Protein AF-A0A6L7WRS7-F1 (afdb_monomer)

Nearest PDB structures (foldseek):
  7ujj-assembly1_G  TM=8.509E-01  e=1.375E-06  synthetic construct
  7zyu-assembly1_B  TM=8.485E-01  e=1.375E-06  synthetic construct
  5y4f-assembly1_A  TM=8.386E-01  e=6.191E-06  Homo sapiens
  5fin-assembly1_A  TM=6.153E-01  e=2.918E-06  synthetic construct
  5ma9-assembly1_A  TM=5.814E-01  e=1.457E-06  synthetic construct

Sequence (182 aa):
MLIVAGADPRIPSADGTTPLMVAAGIAIFIPGEDGGSLPGQEDEVFEAVRMCVELGADVDATNFRGETALHGAAFRGVNRLVDYLVEQGAALDARTVEGWTPLAVANGLSYSDFFKAQAHTADRLRELMAARGLSTEGHVVDPLVCLDCYQTRPDQVRDARDRDRRTAAALAAAGGHGRKDP

Secondary structure (DSSP, 8-state):
-GGGGT--TTPPPTTS--HHHHHHTTT--STT--SS-STT-HHHHHHHHHHHHHTT--TT---TT---HHHHHHHHT-HHHHHHHHHTT--TT---TT---HHHHHH-EEETTEEE--HHHHHHHHHHHHTTT---SS----TT-BSGGG---HHHHHHHHHHHHHHHHHHHHHTTS-----

Structure (mmCIF, N/CA/C/O backbone):
data_AF-A0A6L7WRS7-F1
#
_entry.id   AF-A0A6L7WRS7-F1
#
loop_
_atom_site.group_PDB
_atom_site.id
_atom_site.type_symbol
_atom_site.label_atom_id
_atom_site.label_alt_id
_atom_site.label_comp_id
_atom_site.label_asym_id
_atom_site.label_entity_id
_atom_site.label_seq_id
_atom_site.pdbx_PDB_ins_code
_atom_site.Cartn_x
_atom_site.Cartn_y
_atom_site.Cartn_z
_atom_site.occupancy
_atom_site.B_iso_or_equiv
_atom_site.auth_seq_id
_atom_site.auth_comp_id
_atom_site.auth_asym_id
_atom_site.auth_atom_id
_atom_site.pdbx_PDB_model_num
ATOM 1 N N . MET A 1 1 ? -4.772 -0.972 -24.453 1.00 66.62 1 MET A N 1
ATOM 2 C CA . MET A 1 1 ? -4.744 -1.607 -23.117 1.00 66.62 1 MET A CA 1
ATOM 3 C C . MET A 1 1 ? -4.537 -3.102 -23.281 1.00 66.62 1 MET A C 1
ATOM 5 O O . MET A 1 1 ? -5.237 -3.689 -24.096 1.00 66.62 1 MET A O 1
ATOM 9 N N . LEU A 1 2 ? -3.595 -3.711 -22.550 1.00 77.44 2 LEU A N 1
ATOM 10 C CA . LEU A 1 2 ? -3.299 -5.155 -22.649 1.00 77.44 2 LEU A CA 1
ATOM 11 C C . LEU A 1 2 ? -4.488 -6.040 -22.241 1.00 77.44 2 LEU A C 1
ATOM 13 O O . LEU A 1 2 ? -4.634 -7.145 -22.750 1.00 77.44 2 LEU A O 1
ATOM 17 N N . ILE A 1 3 ? -5.387 -5.516 -21.408 1.00 78.00 3 ILE A N 1
ATOM 18 C CA . ILE A 1 3 ? -6.643 -6.177 -21.031 1.00 78.00 3 ILE A CA 1
ATOM 19 C C . ILE A 1 3 ? -7.513 -6.469 -22.269 1.00 78.00 3 ILE A C 1
ATOM 21 O O . ILE A 1 3 ? -8.086 -7.546 -22.381 1.00 78.00 3 ILE A O 1
ATOM 25 N N . VAL A 1 4 ? -7.537 -5.568 -23.262 1.00 84.25 4 VAL A N 1
ATOM 26 C CA . VAL A 1 4 ? -8.264 -5.782 -24.535 1.00 84.25 4 VAL A CA 1
ATOM 27 C C . VAL A 1 4 ? -7.622 -6.897 -25.369 1.00 84.25 4 VAL A C 1
ATOM 29 O O . VAL A 1 4 ? -8.299 -7.550 -26.156 1.00 84.25 4 VAL A O 1
ATOM 32 N N . ALA A 1 5 ? -6.326 -7.150 -25.172 1.00 86.31 5 ALA A N 1
ATOM 33 C CA . ALA A 1 5 ? -5.602 -8.258 -25.788 1.00 86.31 5 ALA A CA 1
ATOM 34 C C . ALA A 1 5 ? -5.699 -9.573 -24.981 1.00 86.31 5 ALA A C 1
ATOM 36 O O . ALA A 1 5 ? -5.046 -10.548 -25.343 1.00 86.31 5 ALA A O 1
ATOM 37 N N . GLY A 1 6 ? -6.503 -9.615 -23.909 1.00 85.31 6 GLY A N 1
ATOM 38 C CA . GLY A 1 6 ? -6.754 -10.820 -23.111 1.00 85.31 6 GLY A CA 1
ATOM 39 C C . GLY A 1 6 ? -5.807 -11.037 -21.928 1.00 85.31 6 GLY A C 1
ATOM 40 O O . GLY A 1 6 ? -5.785 -12.134 -21.375 1.00 85.31 6 GLY A O 1
ATOM 41 N N . ALA A 1 7 ? -5.022 -10.031 -21.527 1.00 83.75 7 ALA A N 1
ATOM 42 C CA . ALA A 1 7 ? -4.244 -10.119 -20.291 1.00 83.75 7 ALA A CA 1
ATOM 43 C C . ALA A 1 7 ? -5.178 -10.160 -19.066 1.00 83.75 7 ALA A C 1
ATOM 45 O O . ALA A 1 7 ? -6.049 -9.299 -18.936 1.00 83.75 7 ALA A O 1
ATOM 46 N N . ASP A 1 8 ? -4.980 -11.128 -18.164 1.00 84.56 8 ASP A N 1
ATOM 47 C CA . ASP A 1 8 ? -5.719 -11.213 -16.897 1.00 84.56 8 ASP A CA 1
ATOM 48 C C . ASP A 1 8 ? -4.991 -10.390 -15.813 1.00 84.56 8 ASP A C 1
ATOM 50 O O . ASP A 1 8 ? -3.896 -10.773 -15.389 1.00 84.56 8 ASP A O 1
ATOM 54 N N . PRO A 1 9 ? -5.570 -9.266 -15.350 1.00 84.75 9 PRO A N 1
ATOM 55 C CA . PRO A 1 9 ? -4.954 -8.369 -14.370 1.00 84.75 9 PRO A CA 1
ATOM 56 C C . PRO A 1 9 ? -4.961 -8.935 -12.941 1.00 84.75 9 PRO A C 1
ATOM 58 O O . PRO A 1 9 ? -4.531 -8.257 -12.011 1.00 84.75 9 PRO A O 1
ATOM 61 N N . ARG A 1 10 ? -5.466 -10.157 -12.741 1.00 85.75 10 ARG A N 1
ATOM 62 C CA . ARG A 1 10 ? -5.533 -10.814 -11.430 1.00 85.75 10 ARG A CA 1
ATOM 63 C C . ARG A 1 10 ? -4.422 -11.836 -11.229 1.00 85.75 10 ARG A C 1
ATOM 65 O O . ARG A 1 10 ? -4.276 -12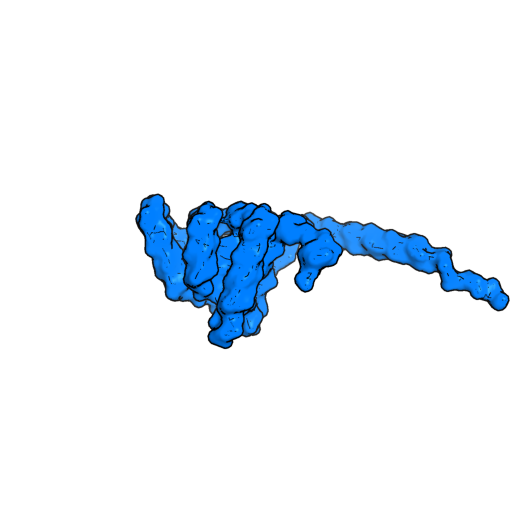.351 -10.126 1.00 85.75 10 ARG A O 1
ATOM 72 N N . ILE A 1 11 ? -3.660 -12.160 -12.274 1.00 86.56 11 ILE A N 1
ATOM 73 C CA . ILE A 1 11 ? -2.568 -13.131 -12.177 1.00 86.56 11 ILE A CA 1
ATOM 74 C C . ILE A 1 11 ? -1.372 -12.454 -11.489 1.00 86.56 11 ILE A C 1
ATOM 76 O O . ILE A 1 11 ? -0.825 -11.500 -12.049 1.00 86.56 11 ILE A O 1
ATOM 80 N N . PRO A 1 12 ? -0.947 -12.919 -10.299 1.00 88.62 12 PRO A N 1
ATOM 81 C CA . PRO A 1 12 ? 0.249 -12.399 -9.652 1.00 88.62 12 PRO A CA 1
ATOM 82 C C . PRO A 1 12 ? 1.524 -12.914 -10.331 1.00 88.62 12 PRO A C 1
ATOM 84 O O . PRO A 1 12 ? 1.527 -13.944 -11.013 1.00 88.62 12 PRO A O 1
ATOM 87 N N . SER A 1 13 ? 2.642 -12.230 -10.094 1.00 88.00 13 SER A N 1
ATOM 88 C CA . SER A 1 13 ? 3.969 -12.769 -10.385 1.00 88.00 13 SER A CA 1
ATOM 89 C C . SER A 1 13 ? 4.314 -13.953 -9.473 1.00 88.00 13 SER A C 1
ATOM 91 O O . SER A 1 13 ? 3.588 -14.310 -8.546 1.00 88.00 13 SER A O 1
ATOM 93 N N . ALA A 1 14 ? 5.451 -14.597 -9.747 1.00 85.62 14 ALA A N 1
ATOM 94 C CA . ALA A 1 14 ? 5.885 -15.802 -9.036 1.00 85.62 14 ALA A CA 1
ATOM 95 C C . ALA A 1 14 ? 6.100 -15.607 -7.522 1.00 85.62 14 ALA A C 1
ATOM 97 O O . ALA A 1 14 ? 6.115 -16.590 -6.791 1.00 85.62 14 ALA A O 1
ATOM 98 N N . ASP A 1 15 ? 6.293 -14.369 -7.068 1.00 83.00 15 ASP A N 1
ATOM 99 C CA . ASP A 1 15 ? 6.421 -13.973 -5.663 1.00 83.00 15 ASP A CA 1
ATOM 100 C C . ASP A 1 15 ? 5.082 -13.568 -5.015 1.00 83.00 15 ASP A C 1
ATOM 102 O O . ASP A 1 15 ? 5.063 -13.100 -3.880 1.00 83.00 15 ASP A O 1
ATOM 106 N N . GLY A 1 16 ? 3.965 -13.713 -5.734 1.00 88.25 16 GLY A N 1
ATOM 107 C CA . GLY A 1 16 ? 2.641 -13.291 -5.281 1.00 88.25 16 GLY A CA 1
ATOM 108 C C . GLY A 1 16 ? 2.338 -11.808 -5.510 1.00 88.25 16 GLY A C 1
ATOM 109 O O . GLY A 1 16 ? 1.241 -11.371 -5.173 1.00 88.25 16 GLY A O 1
ATOM 110 N N . THR A 1 17 ? 3.253 -11.029 -6.096 1.00 91.94 17 THR A N 1
ATOM 111 C CA . THR A 1 17 ? 3.005 -9.602 -6.339 1.00 91.94 17 THR A CA 1
ATOM 112 C C . THR A 1 17 ? 1.940 -9.417 -7.430 1.00 91.94 17 THR A C 1
ATOM 114 O O . THR A 1 17 ? 2.095 -9.865 -8.566 1.00 91.94 17 THR A O 1
ATOM 117 N N . THR A 1 18 ? 0.818 -8.780 -7.088 1.00 94.94 18 THR A N 1
ATOM 118 C CA . THR A 1 18 ? -0.301 -8.551 -8.018 1.00 94.94 18 THR A CA 1
ATOM 119 C C . THR A 1 18 ? -0.102 -7.271 -8.836 1.00 94.94 18 THR A C 1
ATOM 121 O O . THR A 1 18 ? 0.601 -6.356 -8.397 1.00 94.94 18 THR A O 1
ATOM 124 N N . PRO A 1 19 ? -0.770 -7.126 -9.996 1.00 94.50 19 PRO A N 1
ATOM 125 C CA . PRO A 1 19 ? -0.785 -5.857 -10.726 1.00 94.50 19 PRO A CA 1
ATOM 126 C C . PRO A 1 19 ? -1.274 -4.669 -9.881 1.00 94.50 19 PRO A C 1
ATOM 128 O O . PRO A 1 19 ? -0.722 -3.576 -9.996 1.00 94.50 19 PRO A O 1
ATOM 131 N N . LEU A 1 20 ? -2.237 -4.895 -8.975 1.00 95.94 20 LEU A N 1
ATOM 132 C CA . LEU A 1 20 ? -2.704 -3.889 -8.018 1.00 95.94 20 LEU A CA 1
ATOM 133 C C . LEU A 1 20 ? -1.580 -3.425 -7.075 1.00 95.94 20 LEU A C 1
ATOM 135 O O . LEU A 1 20 ? -1.421 -2.226 -6.863 1.00 95.94 20 LEU A O 1
ATOM 139 N N . MET A 1 21 ? -0.778 -4.350 -6.535 1.00 94.94 21 MET A N 1
ATOM 140 C CA . MET A 1 21 ? 0.360 -4.009 -5.670 1.00 94.94 21 MET A CA 1
ATOM 141 C C . MET A 1 21 ? 1.394 -3.153 -6.400 1.00 94.94 21 MET A C 1
ATOM 143 O O . MET A 1 21 ? 1.847 -2.145 -5.856 1.00 94.94 21 MET A O 1
ATOM 147 N N . VAL A 1 22 ? 1.745 -3.526 -7.635 1.00 91.50 22 VAL A N 1
ATOM 148 C CA . VAL A 1 22 ? 2.702 -2.765 -8.455 1.00 91.50 22 VAL A CA 1
ATOM 149 C C . VAL A 1 22 ? 2.167 -1.360 -8.731 1.00 91.50 22 VAL A C 1
ATOM 151 O O . VAL A 1 22 ? 2.867 -0.376 -8.497 1.00 91.50 22 VAL A O 1
ATOM 154 N N . ALA A 1 23 ? 0.903 -1.251 -9.156 1.00 91.69 23 ALA A N 1
ATOM 155 C CA . ALA A 1 23 ? 0.253 0.038 -9.386 1.00 91.69 23 ALA A CA 1
ATOM 156 C C . ALA A 1 23 ? 0.239 0.905 -8.113 1.00 91.69 23 ALA A C 1
ATOM 158 O O . ALA A 1 23 ? 0.495 2.109 -8.170 1.00 91.69 23 ALA A O 1
ATOM 159 N N . ALA A 1 24 ? 0.022 0.291 -6.948 1.00 92.44 24 ALA A N 1
ATOM 160 C CA . ALA A 1 24 ? 0.002 0.994 -5.673 1.00 92.44 24 ALA A CA 1
ATOM 161 C C . ALA A 1 24 ? 1.391 1.430 -5.175 1.00 92.44 24 ALA A C 1
ATOM 163 O O . ALA A 1 24 ? 1.471 2.386 -4.410 1.00 92.44 24 ALA A O 1
ATOM 164 N N . GLY A 1 25 ? 2.476 0.802 -5.640 1.00 88.75 25 GLY A N 1
ATOM 165 C CA . GLY A 1 25 ? 3.851 1.230 -5.352 1.00 88.75 25 GLY A CA 1
ATOM 166 C C . GLY A 1 25 ? 4.769 0.167 -4.766 1.00 88.75 25 GLY A C 1
ATOM 167 O O . GLY A 1 25 ? 5.868 0.495 -4.327 1.00 88.75 25 GLY A O 1
ATOM 168 N N . ILE A 1 26 ? 4.349 -1.098 -4.758 1.00 88.25 26 ILE A N 1
ATOM 169 C CA . ILE A 1 26 ? 5.233 -2.218 -4.427 1.00 88.25 26 ILE A CA 1
ATOM 170 C C . ILE A 1 26 ? 6.247 -2.423 -5.556 1.00 88.25 26 ILE A C 1
ATOM 172 O O . ILE A 1 26 ? 5.922 -2.271 -6.731 1.00 88.25 26 ILE A O 1
ATOM 176 N N . ALA A 1 27 ? 7.467 -2.807 -5.181 1.00 76.62 27 ALA A N 1
ATOM 177 C CA . ALA A 1 27 ? 8.608 -3.009 -6.075 1.00 76.62 27 ALA A CA 1
ATOM 178 C C . ALA A 1 27 ? 9.228 -1.730 -6.678 1.00 76.62 27 ALA A C 1
ATOM 180 O O . ALA A 1 27 ? 10.055 -1.818 -7.583 1.00 76.62 27 ALA A O 1
ATOM 181 N N . ILE A 1 28 ? 8.859 -0.555 -6.163 1.00 74.31 28 ILE A N 1
ATOM 182 C CA . ILE A 1 28 ? 9.381 0.743 -6.594 1.00 74.31 28 ILE A CA 1
ATOM 183 C C . ILE A 1 28 ? 10.362 1.252 -5.537 1.00 74.31 28 ILE A C 1
ATOM 185 O O . ILE A 1 28 ? 9.948 1.614 -4.438 1.00 74.31 28 ILE A O 1
ATOM 189 N N . PHE A 1 29 ? 11.660 1.263 -5.847 1.00 66.69 29 PHE A N 1
ATOM 190 C CA . PHE A 1 29 ? 12.689 1.455 -4.817 1.00 66.69 29 PHE A CA 1
ATOM 191 C C . PHE A 1 29 ? 13.818 2.423 -5.177 1.00 66.69 29 PHE A C 1
ATOM 193 O O . PHE A 1 29 ? 14.661 2.730 -4.331 1.00 66.69 29 PHE A O 1
ATOM 200 N N . ILE A 1 30 ? 13.858 2.919 -6.413 1.00 63.22 30 ILE A N 1
ATOM 201 C CA . ILE A 1 30 ? 14.915 3.828 -6.851 1.00 63.22 30 ILE A CA 1
ATOM 202 C C . ILE A 1 30 ? 14.543 5.261 -6.437 1.00 63.22 30 ILE A C 1
ATOM 204 O O . ILE A 1 30 ? 13.423 5.703 -6.695 1.00 63.22 30 ILE A O 1
ATOM 208 N N . PRO A 1 31 ? 15.455 6.035 -5.819 1.00 57.91 31 PRO A N 1
ATOM 209 C CA . PRO A 1 31 ? 15.226 7.457 -5.583 1.00 57.91 31 PRO A CA 1
ATOM 210 C C . PRO A 1 31 ? 14.839 8.183 -6.882 1.00 57.91 31 PRO A C 1
ATOM 212 O O . PRO A 1 31 ? 15.553 8.106 -7.879 1.00 57.91 31 PRO A O 1
ATOM 215 N N . GLY A 1 32 ? 13.704 8.885 -6.874 1.00 60.31 32 GLY A N 1
ATOM 216 C CA . GLY A 1 32 ? 13.152 9.562 -8.058 1.00 60.31 32 GLY A CA 1
ATOM 217 C C . GLY A 1 32 ? 12.226 8.695 -8.920 1.00 60.31 32 GLY A C 1
ATOM 218 O O . GLY A 1 32 ? 11.441 9.234 -9.693 1.00 60.31 32 GLY A O 1
ATOM 219 N N . GLU A 1 33 ? 12.236 7.378 -8.731 1.00 61.34 33 GLU A N 1
ATOM 220 C CA . GLU A 1 33 ? 11.152 6.486 -9.128 1.00 61.34 33 GLU A CA 1
ATOM 221 C C . GLU A 1 33 ? 10.193 6.442 -7.934 1.00 61.34 33 GLU A C 1
ATOM 223 O O . GLU A 1 33 ? 10.157 5.497 -7.167 1.00 61.34 33 GLU A O 1
ATOM 228 N N . ASP A 1 34 ? 9.478 7.531 -7.654 1.00 59.59 34 ASP A N 1
ATOM 229 C CA . ASP A 1 34 ? 8.476 7.533 -6.578 1.00 59.59 34 ASP A CA 1
ATOM 230 C C . ASP A 1 34 ? 7.147 6.913 -7.035 1.00 59.59 34 ASP A C 1
ATOM 232 O O . ASP A 1 34 ? 6.217 6.784 -6.242 1.00 59.59 34 ASP A O 1
ATOM 236 N N . GLY A 1 35 ? 7.089 6.497 -8.308 1.00 53.91 35 GLY A N 1
ATOM 237 C CA . GLY A 1 35 ? 5.925 6.001 -9.025 1.00 53.91 35 GLY A CA 1
ATOM 238 C C . GLY A 1 35 ? 4.713 6.922 -8.910 1.00 53.91 35 GLY A C 1
ATOM 239 O O . GLY A 1 35 ? 3.599 6.437 -8.760 1.00 53.91 35 GLY A O 1
ATOM 240 N N . GLY A 1 36 ? 4.939 8.234 -8.967 1.00 54.22 36 GLY A N 1
ATOM 241 C CA . GLY A 1 36 ? 3.893 9.227 -9.187 1.00 54.22 36 GLY A CA 1
ATOM 242 C C . GLY A 1 36 ? 3.561 10.111 -7.989 1.00 54.22 36 GLY A C 1
ATOM 243 O O . GLY A 1 36 ? 2.422 10.546 -7.864 1.00 54.22 36 GLY A O 1
ATOM 244 N N . SER A 1 37 ? 4.542 10.403 -7.130 1.00 58.41 37 SER A N 1
ATOM 245 C CA . SER A 1 37 ? 4.421 11.449 -6.095 1.00 58.41 37 SER A CA 1
ATOM 246 C C . SER A 1 37 ? 4.929 12.814 -6.580 1.00 58.41 37 SER A C 1
ATOM 248 O O . SER A 1 37 ? 4.900 13.798 -5.838 1.00 58.41 37 SER A O 1
ATOM 250 N N . LEU A 1 38 ? 5.383 12.891 -7.836 1.00 63.59 38 LEU A N 1
ATOM 251 C CA . LEU A 1 38 ? 5.637 14.148 -8.526 1.00 63.59 38 LEU A CA 1
ATOM 252 C C . LEU A 1 38 ? 4.312 14.785 -8.984 1.00 63.59 38 LEU A C 1
ATOM 254 O O . LEU A 1 38 ? 3.419 14.074 -9.458 1.00 63.59 38 LEU A O 1
ATOM 258 N N . PRO A 1 39 ? 4.195 16.126 -8.930 1.00 64.88 39 PRO A N 1
ATOM 259 C CA . PRO A 1 39 ? 3.033 16.829 -9.458 1.00 64.88 39 PRO A CA 1
ATOM 260 C C . PRO A 1 39 ? 2.716 16.401 -10.897 1.00 64.88 39 PRO A C 1
ATOM 262 O O . PRO A 1 39 ? 3.577 16.476 -11.775 1.00 64.88 39 PRO A O 1
ATOM 265 N N . GLY A 1 40 ? 1.473 15.977 -11.133 1.00 70.50 40 GLY A N 1
ATOM 266 C CA . GLY A 1 40 ? 0.978 15.596 -12.460 1.00 70.50 40 GLY A CA 1
ATOM 267 C C . GLY A 1 40 ? 1.109 14.117 -12.836 1.00 70.50 40 GLY A C 1
ATOM 268 O O . GLY A 1 40 ? 0.918 13.815 -14.004 1.00 70.50 40 GLY A O 1
ATOM 269 N N . GLN A 1 41 ? 1.438 13.224 -11.892 1.00 72.38 41 GLN A N 1
ATOM 270 C CA . GLN A 1 41 ? 1.394 11.760 -12.096 1.00 72.38 41 GLN A CA 1
ATOM 271 C C . GLN A 1 41 ? 0.364 11.039 -11.204 1.00 72.38 41 GLN A C 1
ATOM 273 O O . GLN A 1 41 ? 0.112 9.844 -11.362 1.00 72.38 41 GLN A O 1
ATOM 278 N N . GLU A 1 42 ? -0.218 11.749 -10.232 1.00 76.31 42 GLU A N 1
ATOM 279 C CA . GLU A 1 42 ? -1.141 11.176 -9.244 1.00 76.31 42 GLU A CA 1
ATOM 280 C C . GLU A 1 42 ? -2.412 10.613 -9.890 1.00 76.31 42 GLU A C 1
ATOM 282 O O . GLU A 1 42 ? -2.952 9.608 -9.422 1.00 76.31 42 GLU A O 1
ATOM 287 N N . ASP A 1 43 ? -2.878 11.241 -10.972 1.00 85.19 43 ASP A N 1
ATOM 288 C CA . ASP A 1 43 ? -4.084 10.822 -11.678 1.00 85.19 43 ASP A CA 1
ATOM 289 C C . ASP A 1 43 ? -3.859 9.495 -12.409 1.00 85.19 43 ASP A C 1
ATOM 291 O O . ASP A 1 43 ? -4.666 8.581 -12.264 1.00 85.19 43 ASP A O 1
ATOM 295 N N . GLU A 1 44 ? -2.743 9.324 -13.120 1.00 85.25 44 GLU A N 1
ATOM 296 C CA . GLU A 1 44 ? -2.428 8.070 -13.810 1.00 85.25 44 GLU A CA 1
ATOM 297 C C . GLU A 1 44 ? -2.284 6.895 -12.833 1.00 85.25 44 GLU A C 1
ATOM 299 O O . GLU A 1 44 ? -2.786 5.799 -13.097 1.00 85.25 44 GLU A O 1
ATOM 304 N N . VAL A 1 45 ? -1.634 7.121 -11.688 1.00 87.44 45 VAL A N 1
ATOM 305 C CA . VAL A 1 45 ? -1.475 6.111 -10.628 1.00 87.44 45 VAL A CA 1
ATOM 306 C C . VAL A 1 45 ? -2.822 5.740 -10.023 1.00 87.44 45 VAL A C 1
ATOM 308 O O . VAL A 1 45 ? -3.125 4.555 -9.855 1.00 87.44 45 VAL A O 1
ATOM 311 N N . PHE A 1 46 ? -3.639 6.745 -9.701 1.00 91.12 46 PHE A N 1
ATOM 312 C CA . PHE A 1 46 ? -4.968 6.525 -9.151 1.00 91.12 46 PHE A CA 1
ATOM 313 C C . PHE A 1 46 ? -5.839 5.726 -10.121 1.00 91.12 46 PHE A C 1
ATOM 315 O O . PHE A 1 46 ? -6.461 4.743 -9.722 1.00 91.12 46 PHE A O 1
ATOM 322 N N . GLU A 1 47 ? -5.836 6.094 -11.402 1.00 91.62 47 GLU A N 1
ATOM 323 C CA . GLU A 1 47 ? -6.602 5.402 -12.436 1.00 91.62 47 GLU A CA 1
ATOM 324 C C . GLU A 1 47 ? -6.132 3.958 -12.644 1.00 91.62 47 GLU A C 1
ATOM 326 O O . GLU A 1 47 ? -6.964 3.062 -12.803 1.00 91.62 47 GLU A O 1
ATOM 331 N N . ALA A 1 48 ? -4.823 3.693 -12.578 1.00 91.25 48 ALA A N 1
ATOM 332 C CA . ALA A 1 48 ? -4.291 2.334 -12.657 1.00 91.25 48 ALA A CA 1
ATOM 333 C C . ALA A 1 48 ? -4.771 1.456 -11.490 1.00 91.25 48 ALA A C 1
ATOM 335 O O . ALA A 1 48 ? -5.193 0.316 -11.702 1.00 91.25 48 ALA A O 1
ATOM 336 N N . VAL A 1 49 ? -4.750 1.987 -10.264 1.00 94.50 49 VAL A N 1
ATOM 337 C CA . VAL A 1 49 ? -5.228 1.259 -9.081 1.00 94.50 49 VAL A CA 1
ATOM 338 C C . VAL A 1 49 ? -6.740 1.063 -9.124 1.00 94.50 49 VAL A C 1
ATOM 340 O O . VAL A 1 49 ? -7.201 -0.067 -8.953 1.00 94.50 49 VAL A O 1
ATOM 343 N N . ARG A 1 50 ? -7.504 2.117 -9.427 1.00 95.38 50 ARG A N 1
ATOM 344 C CA . ARG A 1 50 ? -8.963 2.054 -9.586 1.00 95.38 50 ARG A CA 1
ATOM 345 C C . ARG A 1 50 ? -9.358 0.974 -10.590 1.00 95.38 50 ARG A C 1
ATOM 347 O O . ARG A 1 50 ? -10.187 0.121 -10.288 1.00 95.38 50 ARG A O 1
ATOM 354 N N . MET A 1 51 ? -8.708 0.957 -11.752 1.00 94.62 51 MET A N 1
ATOM 355 C CA . MET A 1 51 ? -8.950 -0.047 -12.785 1.00 94.62 51 MET A CA 1
ATOM 356 C C . MET A 1 51 ? -8.656 -1.470 -12.293 1.00 94.62 51 MET A C 1
ATOM 358 O O . MET A 1 51 ? -9.432 -2.378 -12.576 1.00 94.62 51 MET A O 1
ATOM 362 N N . CYS A 1 52 ? -7.566 -1.689 -11.551 1.00 95.00 52 CYS A N 1
AT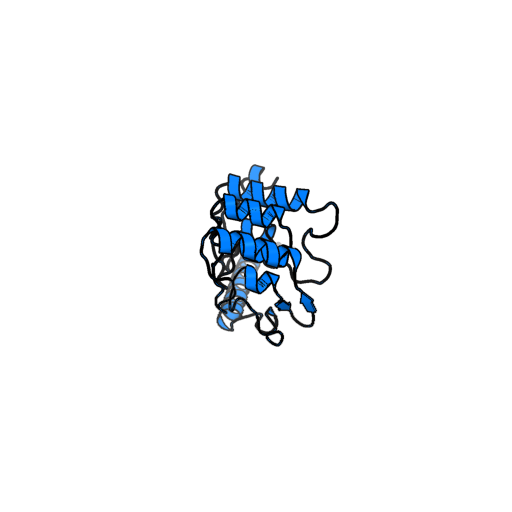OM 363 C CA . CYS A 1 52 ? -7.257 -3.016 -11.010 1.00 95.00 52 CYS A CA 1
ATOM 364 C C . CYS A 1 52 ? -8.349 -3.508 -10.049 1.00 95.00 52 CYS A C 1
ATOM 366 O O . CYS A 1 52 ? -8.780 -4.656 -10.160 1.00 95.00 52 CYS A O 1
ATOM 368 N N . VAL A 1 53 ? -8.825 -2.644 -9.147 1.00 96.12 53 VAL A N 1
ATOM 369 C CA . VAL A 1 53 ? -9.907 -2.986 -8.210 1.00 96.12 53 VAL A CA 1
ATOM 370 C C . VAL A 1 53 ? -11.214 -3.270 -8.956 1.00 96.12 53 VAL A C 1
ATOM 372 O O . VAL A 1 53 ? -11.856 -4.287 -8.704 1.00 96.12 53 VAL A O 1
ATOM 375 N N . GLU A 1 54 ? -11.580 -2.443 -9.939 1.00 94.50 54 GLU A N 1
ATOM 376 C CA . GLU A 1 54 ? -12.785 -2.645 -10.762 1.00 94.50 54 GLU A CA 1
ATOM 377 C C . GLU A 1 54 ? -12.752 -3.942 -11.581 1.00 94.50 54 GLU A C 1
ATOM 379 O O . GLU A 1 54 ? -13.795 -4.534 -11.860 1.00 94.50 54 GLU A O 1
ATOM 384 N N . LEU A 1 55 ? -11.557 -4.419 -11.933 1.00 93.56 55 LEU A N 1
ATOM 385 C CA . LEU A 1 55 ? -11.347 -5.703 -12.606 1.00 93.56 55 LEU A CA 1
ATOM 386 C C . LEU A 1 55 ? -11.317 -6.897 -11.635 1.00 93.56 55 LEU A C 1
ATOM 388 O O . LEU A 1 55 ? -11.042 -8.025 -12.050 1.00 93.56 55 LEU A O 1
ATOM 392 N N . GLY A 1 56 ? -11.636 -6.671 -10.359 1.00 93.50 56 GLY A N 1
ATOM 393 C CA . GLY A 1 56 ? -11.768 -7.709 -9.343 1.00 93.50 56 GLY A CA 1
ATOM 394 C C . GLY A 1 56 ? -10.441 -8.149 -8.734 1.00 93.50 56 GLY A C 1
ATOM 395 O O . GLY A 1 56 ? -10.324 -9.306 -8.326 1.00 93.50 56 GLY A O 1
ATOM 396 N N . ALA A 1 57 ? -9.431 -7.274 -8.704 1.00 95.25 57 ALA A N 1
ATOM 397 C CA . ALA A 1 57 ? -8.247 -7.517 -7.890 1.00 95.25 57 ALA A CA 1
ATOM 398 C C . ALA A 1 57 ? -8.628 -7.553 -6.403 1.00 95.25 57 ALA A C 1
ATOM 400 O O . ALA A 1 57 ? -9.365 -6.695 -5.919 1.00 95.25 57 ALA A O 1
ATOM 401 N N . ASP A 1 58 ? -8.100 -8.540 -5.685 1.00 96.50 58 ASP A N 1
ATOM 402 C CA . ASP A 1 58 ? -8.221 -8.606 -4.233 1.00 96.50 58 ASP A CA 1
ATOM 403 C C . ASP A 1 58 ? -7.345 -7.516 -3.595 1.00 96.50 58 ASP A C 1
ATOM 405 O O . ASP A 1 58 ? -6.126 -7.483 -3.790 1.00 96.50 58 ASP A O 1
ATOM 409 N N . VAL A 1 59 ? -7.993 -6.603 -2.870 1.00 97.38 59 VAL A N 1
ATOM 410 C CA . VAL A 1 59 ? -7.378 -5.419 -2.253 1.00 97.38 59 VAL A CA 1
ATOM 411 C C . VAL A 1 59 ? -6.416 -5.803 -1.126 1.00 97.38 59 VAL A C 1
ATOM 413 O O . VAL A 1 59 ? -5.393 -5.135 -0.946 1.00 97.38 59 VAL A O 1
ATOM 416 N N . ASP A 1 60 ? -6.706 -6.902 -0.426 1.00 97.69 60 ASP A N 1
ATOM 417 C CA . ASP A 1 60 ? -5.915 -7.417 0.695 1.00 97.69 60 ASP A CA 1
ATOM 418 C C . ASP A 1 60 ? -5.029 -8.607 0.304 1.00 97.69 60 ASP A C 1
ATOM 420 O O . ASP A 1 60 ? -4.414 -9.237 1.170 1.00 97.69 60 ASP A O 1
ATOM 424 N N . ALA A 1 61 ? -4.902 -8.899 -0.997 1.00 96.69 61 ALA A N 1
ATOM 425 C CA . ALA A 1 61 ? -3.913 -9.856 -1.474 1.00 96.69 61 ALA A CA 1
ATOM 426 C C . ALA A 1 61 ? -2.525 -9.504 -0.921 1.00 96.69 61 ALA A C 1
ATOM 428 O O . ALA A 1 61 ? -2.176 -8.327 -0.777 1.00 96.69 61 ALA A O 1
ATOM 429 N N . THR A 1 62 ? -1.717 -10.533 -0.656 1.00 96.06 62 THR A N 1
ATOM 430 C CA . THR A 1 62 ? -0.352 -10.386 -0.145 1.00 96.06 62 THR A CA 1
ATOM 431 C C . THR A 1 62 ? 0.660 -11.109 -1.025 1.00 96.06 62 THR A C 1
ATOM 433 O O . THR A 1 62 ? 0.387 -12.181 -1.569 1.00 96.06 62 THR A O 1
ATOM 436 N N . ASN A 1 63 ? 1.845 -10.517 -1.177 1.00 92.31 63 ASN A N 1
ATOM 437 C CA . ASN A 1 63 ? 2.991 -11.208 -1.770 1.00 92.31 63 ASN A CA 1
ATOM 438 C C . ASN A 1 63 ? 3.747 -12.030 -0.704 1.00 92.31 63 ASN A C 1
ATOM 440 O O . ASN A 1 63 ? 3.369 -12.067 0.467 1.00 92.31 63 ASN A O 1
ATOM 444 N N . PHE A 1 64 ? 4.852 -12.680 -1.072 1.00 89.69 64 PHE A N 1
ATOM 445 C CA . PHE A 1 64 ? 5.640 -13.504 -0.141 1.00 89.69 64 PHE A CA 1
ATOM 446 C C . PHE A 1 64 ? 6.293 -12.730 1.014 1.00 89.69 64 PHE A C 1
ATOM 448 O O . PHE A 1 64 ? 6.726 -13.358 1.981 1.00 89.69 64 PHE A O 1
ATOM 455 N N . ARG A 1 65 ? 6.360 -11.395 0.938 1.00 86.06 65 ARG A N 1
ATOM 456 C CA . ARG A 1 65 ? 6.769 -10.528 2.054 1.00 86.06 65 ARG A CA 1
ATOM 457 C C . ARG A 1 65 ? 5.591 -10.096 2.929 1.00 86.06 65 ARG A C 1
ATOM 459 O O . ARG A 1 65 ? 5.801 -9.404 3.915 1.00 86.06 65 ARG A O 1
ATOM 466 N N . GLY A 1 66 ? 4.362 -10.503 2.619 1.00 92.81 66 GLY A N 1
ATOM 467 C CA . GLY A 1 66 ? 3.166 -10.043 3.325 1.00 92.81 66 GLY A CA 1
ATOM 468 C C . GLY A 1 66 ? 2.780 -8.600 2.981 1.00 92.81 66 GLY A C 1
ATOM 469 O O . GLY A 1 66 ? 2.010 -7.985 3.711 1.00 92.81 66 GLY A O 1
ATOM 470 N N . GLU A 1 67 ? 3.322 -8.033 1.902 1.00 93.94 67 GLU A N 1
ATOM 471 C CA . GLU A 1 67 ? 2.985 -6.675 1.477 1.00 93.94 67 GLU A CA 1
ATOM 472 C C . GLU A 1 67 ? 1.644 -6.668 0.741 1.00 93.94 67 GLU A C 1
ATOM 474 O O . GLU A 1 67 ? 1.387 -7.525 -0.104 1.00 93.94 67 GLU A O 1
ATOM 479 N N . THR A 1 68 ? 0.825 -5.662 1.038 1.00 97.62 68 THR A N 1
ATOM 480 C CA . THR A 1 68 ? -0.454 -5.377 0.367 1.00 97.62 68 THR A CA 1
ATOM 481 C C . THR A 1 68 ? -0.329 -4.133 -0.511 1.00 97.62 68 THR A C 1
ATOM 483 O O . THR A 1 68 ? 0.637 -3.370 -0.409 1.00 97.62 68 THR A O 1
ATOM 486 N N . ALA A 1 69 ? -1.352 -3.854 -1.321 1.00 97.12 69 ALA A N 1
ATOM 487 C CA . ALA A 1 69 ? -1.442 -2.600 -2.068 1.00 97.12 69 ALA A CA 1
ATOM 488 C C . ALA A 1 69 ? -1.338 -1.360 -1.156 1.00 97.12 69 ALA A C 1
ATOM 490 O O . ALA A 1 69 ? -0.688 -0.375 -1.508 1.00 97.12 69 ALA A O 1
ATOM 491 N N . LEU A 1 70 ? -1.902 -1.424 0.055 1.00 97.88 70 LEU A N 1
ATOM 492 C CA . LEU A 1 70 ? -1.866 -0.314 1.007 1.00 97.88 70 LEU A CA 1
ATOM 493 C C . LEU A 1 70 ? -0.447 -0.016 1.532 1.00 97.88 70 LEU A C 1
ATOM 495 O O . LEU A 1 70 ? -0.129 1.147 1.777 1.00 97.88 70 LEU A O 1
ATOM 499 N N . HIS A 1 71 ? 0.435 -1.019 1.632 1.00 94.88 71 HIS A N 1
ATOM 500 C CA . HIS A 1 71 ? 1.856 -0.793 1.936 1.00 94.88 71 HIS A CA 1
ATOM 501 C C . HIS A 1 71 ? 2.546 0.017 0.829 1.00 94.88 71 HIS A C 1
ATOM 503 O O . HIS A 1 71 ? 3.288 0.956 1.122 1.00 94.88 71 HIS A O 1
ATOM 509 N N . GLY A 1 72 ? 2.256 -0.298 -0.438 1.00 92.50 72 GLY A N 1
ATOM 510 C CA . GLY A 1 72 ? 2.754 0.459 -1.588 1.00 92.50 72 GLY A CA 1
ATOM 511 C C . GLY A 1 72 ? 2.262 1.906 -1.578 1.00 92.50 72 GLY A C 1
ATOM 512 O O . GLY A 1 72 ? 3.064 2.833 -1.683 1.00 92.50 72 GLY A O 1
ATOM 513 N N . ALA A 1 73 ? 0.960 2.112 -1.353 1.00 93.88 73 ALA A N 1
ATOM 514 C CA . ALA A 1 73 ? 0.370 3.450 -1.286 1.00 93.88 73 ALA A CA 1
ATOM 515 C C . ALA A 1 73 ? 0.971 4.292 -0.144 1.00 93.88 73 ALA A C 1
ATOM 517 O O . ALA A 1 73 ? 1.245 5.482 -0.325 1.00 93.88 73 ALA A O 1
ATOM 518 N N . ALA A 1 74 ? 1.239 3.663 1.005 1.00 93.00 74 ALA A N 1
ATOM 519 C CA . ALA A 1 74 ? 1.910 4.287 2.139 1.00 93.00 74 ALA A CA 1
ATOM 520 C C . ALA A 1 74 ? 3.357 4.695 1.820 1.00 93.00 74 ALA A C 1
ATOM 522 O O . ALA A 1 74 ? 3.767 5.796 2.176 1.00 93.00 74 ALA A O 1
ATOM 523 N N . PHE A 1 75 ? 4.116 3.857 1.107 1.00 88.75 75 PHE A N 1
ATOM 524 C CA . PHE A 1 75 ? 5.464 4.197 0.635 1.00 88.75 75 PHE A CA 1
ATOM 525 C C . PHE A 1 75 ? 5.451 5.325 -0.410 1.00 88.75 75 PHE A C 1
ATOM 527 O O . PHE A 1 75 ? 6.340 6.191 -0.439 1.00 88.75 75 PHE A O 1
ATOM 534 N N . ARG A 1 76 ? 4.434 5.336 -1.279 1.00 87.94 76 ARG A N 1
ATOM 535 C CA . ARG A 1 76 ? 4.235 6.365 -2.303 1.00 87.94 76 ARG A CA 1
ATOM 536 C C . ARG A 1 76 ? 3.893 7.721 -1.684 1.00 87.94 76 ARG A C 1
ATOM 538 O O . ARG A 1 76 ? 4.428 8.735 -2.117 1.00 87.94 76 ARG A O 1
ATOM 545 N N . GLY A 1 77 ? 3.081 7.735 -0.632 1.00 88.44 77 GLY A N 1
ATOM 546 C CA . GLY A 1 77 ? 2.678 8.962 0.057 1.00 88.44 77 GLY A CA 1
ATOM 547 C C . GLY A 1 77 ? 1.480 9.675 -0.582 1.00 88.44 77 GLY A C 1
ATOM 548 O O . GLY A 1 77 ? 1.345 10.889 -0.461 1.00 88.44 77 GLY A O 1
ATOM 549 N N . VAL A 1 78 ? 0.623 8.943 -1.303 1.00 88.19 78 VAL A N 1
ATOM 550 C CA . VAL A 1 78 ? -0.543 9.511 -2.004 1.00 88.19 78 VAL A CA 1
ATOM 551 C C . VAL A 1 78 ? -1.802 9.258 -1.176 1.00 88.19 78 VAL A C 1
ATOM 553 O O . VAL A 1 78 ? -2.387 8.176 -1.223 1.00 88.19 78 VAL A O 1
ATOM 556 N N . ASN A 1 79 ? -2.246 10.266 -0.420 1.00 92.69 79 ASN A N 1
ATOM 557 C CA . ASN A 1 79 ? -3.390 10.131 0.495 1.00 92.69 79 ASN A CA 1
ATOM 558 C C . ASN A 1 79 ? -4.692 9.758 -0.222 1.00 92.69 79 ASN A C 1
ATOM 560 O O . ASN A 1 79 ? -5.421 8.904 0.266 1.00 92.69 79 ASN A O 1
ATOM 564 N N . ARG A 1 80 ? -4.940 10.310 -1.418 1.00 92.81 80 ARG A N 1
ATOM 565 C CA . ARG A 1 80 ? -6.112 9.957 -2.240 1.00 92.81 80 ARG A CA 1
ATOM 566 C C . ARG A 1 80 ? -6.163 8.459 -2.560 1.00 92.81 80 ARG A C 1
ATOM 568 O O . ARG A 1 80 ? -7.239 7.874 -2.620 1.00 92.81 80 ARG A O 1
ATOM 575 N N . LEU A 1 81 ? -5.000 7.838 -2.753 1.00 93.25 81 LEU A N 1
ATOM 576 C CA . LEU A 1 81 ? -4.892 6.410 -3.019 1.00 93.25 81 LEU A CA 1
ATOM 577 C C . LEU A 1 81 ? -5.110 5.576 -1.752 1.00 93.25 81 LEU A C 1
ATOM 579 O O . LEU A 1 81 ? -5.793 4.557 -1.801 1.00 93.25 81 LEU A O 1
ATOM 583 N N . VAL A 1 82 ? -4.555 6.028 -0.622 1.00 96.56 82 VAL A N 1
ATOM 584 C CA . VAL A 1 82 ? -4.786 5.428 0.701 1.00 96.56 82 VAL A CA 1
ATOM 585 C C . VAL A 1 82 ? -6.273 5.435 1.046 1.00 96.56 82 VAL A C 1
ATOM 587 O O . VAL A 1 82 ? -6.815 4.391 1.397 1.00 96.56 82 VAL A O 1
ATOM 590 N N . ASP A 1 83 ? -6.931 6.585 0.899 1.00 97.56 83 ASP A N 1
ATOM 591 C CA . ASP A 1 83 ? -8.360 6.738 1.167 1.00 97.56 83 ASP A CA 1
ATOM 592 C C . ASP A 1 83 ? -9.180 5.780 0.300 1.00 97.56 83 ASP A C 1
ATOM 594 O O . ASP A 1 83 ? -9.976 5.007 0.830 1.00 97.56 83 ASP A O 1
ATOM 598 N N . TYR A 1 84 ? -8.911 5.747 -1.009 1.00 97.81 84 TYR A N 1
ATOM 599 C CA . TYR A 1 84 ? -9.604 4.848 -1.927 1.00 97.81 84 TYR A CA 1
ATOM 600 C C . TYR A 1 84 ? -9.427 3.373 -1.552 1.00 97.81 84 TYR A C 1
ATOM 602 O O . TYR A 1 84 ? -10.415 2.661 -1.422 1.00 97.81 84 TYR A O 1
ATOM 610 N N . LEU A 1 85 ? -8.200 2.894 -1.323 1.00 98.31 85 LEU A N 1
ATOM 611 C CA . LEU A 1 85 ? -7.975 1.490 -0.950 1.00 98.31 85 LEU A CA 1
ATOM 612 C C . LEU A 1 85 ? -8.703 1.119 0.352 1.00 98.31 85 LEU A C 1
ATOM 614 O O . LEU A 1 85 ? -9.290 0.043 0.447 1.00 98.31 85 LEU A O 1
ATOM 618 N N . VAL A 1 86 ? -8.720 2.020 1.336 1.00 98.31 86 VAL A N 1
ATOM 619 C CA . VAL A 1 86 ? -9.420 1.823 2.614 1.00 98.31 86 VAL A CA 1
ATOM 620 C C . VAL A 1 86 ? -10.943 1.832 2.442 1.00 98.31 86 VAL A C 1
ATOM 622 O O . VAL A 1 86 ? -11.636 1.060 3.105 1.00 98.31 86 VAL A O 1
ATOM 625 N N . GLU A 1 87 ? -11.482 2.655 1.540 1.00 98.06 87 GLU A N 1
ATOM 626 C CA . GLU A 1 87 ? -12.897 2.613 1.139 1.00 98.06 87 GLU A CA 1
ATOM 627 C C . GLU A 1 87 ? -13.262 1.293 0.451 1.00 98.06 87 GLU A C 1
ATOM 629 O O . GLU A 1 87 ? -14.363 0.782 0.654 1.00 98.06 87 GLU A O 1
ATOM 634 N N . GLN A 1 88 ? -12.331 0.710 -0.311 1.00 98.19 88 GLN A N 1
ATOM 635 C CA . GLN A 1 88 ? -12.482 -0.610 -0.932 1.00 98.19 88 GLN A CA 1
ATOM 636 C C . GLN A 1 88 ? -12.240 -1.777 0.043 1.00 98.19 88 GLN A C 1
ATOM 638 O O . GLN A 1 88 ? -12.304 -2.936 -0.361 1.00 98.19 88 GLN A O 1
ATOM 643 N N . GLY A 1 89 ? -12.007 -1.490 1.328 1.00 97.12 89 GLY A N 1
ATOM 644 C CA . GLY A 1 89 ? -11.925 -2.493 2.388 1.00 97.12 89 GLY A CA 1
ATOM 645 C C . GLY A 1 89 ? -10.514 -2.907 2.798 1.00 97.12 89 GLY A C 1
ATOM 646 O O . GLY A 1 89 ? -10.408 -3.834 3.591 1.00 97.12 89 GLY A O 1
ATOM 647 N N . ALA A 1 90 ? -9.461 -2.227 2.327 1.00 98.12 90 ALA A N 1
ATOM 648 C CA . ALA A 1 90 ? -8.086 -2.559 2.700 1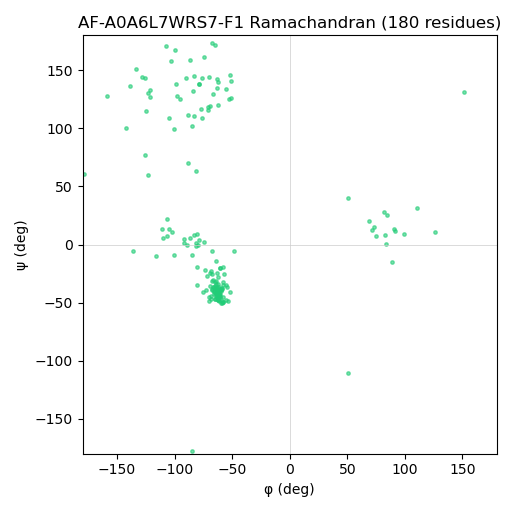.00 98.12 90 ALA A CA 1
ATOM 649 C C . ALA A 1 90 ? -7.867 -2.556 4.223 1.00 98.12 90 ALA A C 1
ATOM 651 O O . ALA A 1 90 ? -8.222 -1.596 4.922 1.00 98.12 90 ALA A O 1
ATOM 652 N N . ALA A 1 91 ? -7.196 -3.590 4.726 1.00 98.00 91 ALA A N 1
ATOM 653 C CA . ALA A 1 91 ? -6.817 -3.701 6.126 1.00 98.00 91 ALA A CA 1
ATOM 654 C C . ALA A 1 91 ? -5.700 -2.703 6.490 1.00 98.00 91 ALA A C 1
ATOM 656 O O . ALA A 1 91 ? -4.562 -2.795 6.023 1.00 98.00 91 ALA A O 1
ATOM 657 N N . LEU A 1 92 ? -6.012 -1.755 7.381 1.00 97.56 92 LEU A N 1
ATOM 658 C CA . LEU A 1 92 ? -5.075 -0.721 7.853 1.00 97.56 92 LEU A CA 1
ATOM 659 C C . LEU A 1 92 ? -3.931 -1.270 8.720 1.00 97.56 92 LEU A C 1
ATOM 661 O O . LEU A 1 92 ? -2.892 -0.624 8.849 1.00 97.56 92 LEU A O 1
ATOM 665 N N . ASP A 1 93 ? -4.127 -2.432 9.337 1.00 96.06 93 ASP A N 1
ATOM 666 C CA . ASP A 1 93 ? -3.200 -3.081 10.263 1.00 96.06 93 ASP A CA 1
ATOM 667 C C . ASP A 1 93 ? -2.572 -4.360 9.693 1.00 96.06 93 ASP A C 1
ATOM 669 O O . ASP A 1 93 ? -1.937 -5.110 10.439 1.00 96.06 93 ASP A O 1
ATOM 673 N N . ALA A 1 94 ? -2.701 -4.590 8.379 1.00 96.44 94 ALA A N 1
ATOM 674 C CA . ALA A 1 94 ? -2.001 -5.663 7.679 1.00 96.44 94 ALA A CA 1
ATOM 675 C C . ALA A 1 94 ? -0.498 -5.613 7.985 1.00 96.44 94 ALA A C 1
ATOM 677 O O . ALA A 1 94 ? 0.082 -4.530 8.064 1.00 96.44 94 ALA A O 1
ATOM 678 N N . ARG A 1 95 ? 0.131 -6.780 8.163 1.00 94.25 95 ARG A N 1
ATOM 679 C CA . ARG A 1 95 ? 1.544 -6.889 8.548 1.00 94.25 95 ARG A CA 1
ATOM 680 C C . ARG A 1 95 ? 2.351 -7.666 7.522 1.00 94.25 95 ARG A C 1
ATOM 682 O O . ARG A 1 95 ? 1.964 -8.774 7.152 1.00 94.25 95 ARG A O 1
ATOM 689 N N . THR A 1 96 ? 3.507 -7.122 7.157 1.00 90.31 96 THR A N 1
ATOM 690 C CA . THR A 1 96 ? 4.547 -7.865 6.439 1.00 90.31 96 THR A CA 1
ATOM 691 C C . THR A 1 96 ? 5.119 -8.992 7.306 1.00 90.31 96 THR A C 1
ATOM 693 O O . THR A 1 96 ? 4.854 -9.081 8.510 1.00 90.31 96 THR A O 1
ATOM 696 N N . VAL A 1 97 ? 5.953 -9.848 6.713 1.00 87.19 97 VAL A N 1
ATOM 697 C CA . VAL A 1 97 ? 6.705 -10.899 7.423 1.00 87.19 97 VAL A CA 1
ATOM 698 C C . VAL A 1 97 ? 7.597 -10.305 8.522 1.00 87.19 97 VAL A C 1
ATOM 700 O O . VAL A 1 97 ? 7.771 -10.911 9.578 1.00 87.19 97 VAL A O 1
ATOM 703 N N . GLU A 1 98 ? 8.104 -9.093 8.310 1.00 82.38 98 GLU A N 1
ATOM 704 C CA . GLU A 1 98 ? 8.902 -8.310 9.258 1.00 82.38 98 GLU A CA 1
ATOM 705 C C . GLU A 1 98 ? 8.033 -7.559 10.289 1.00 82.38 98 GLU A C 1
ATOM 707 O O . GLU A 1 98 ? 8.549 -6.853 11.155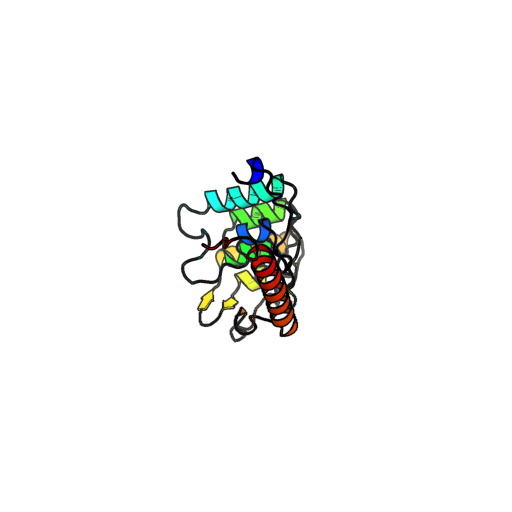 1.00 82.38 98 GLU A O 1
ATOM 712 N N . GLY A 1 99 ? 6.708 -7.721 10.226 1.00 89.00 99 GLY A N 1
ATOM 713 C CA . GLY A 1 99 ? 5.745 -7.142 11.160 1.00 89.00 99 GLY A CA 1
ATOM 714 C C . GLY A 1 99 ? 5.364 -5.693 10.863 1.00 89.00 99 GLY A C 1
ATOM 715 O O . GLY A 1 99 ? 4.674 -5.073 11.681 1.00 89.00 99 GLY A O 1
ATOM 716 N N . TRP A 1 100 ? 5.790 -5.145 9.725 1.00 90.19 100 TRP A N 1
ATOM 717 C CA . TRP A 1 100 ? 5.534 -3.756 9.366 1.00 90.19 100 TRP A CA 1
ATOM 718 C C . TRP A 1 100 ? 4.122 -3.582 8.851 1.00 90.19 100 TRP A C 1
ATOM 720 O O . TRP A 1 100 ? 3.632 -4.386 8.075 1.00 90.19 100 TRP A O 1
ATOM 730 N N . THR A 1 101 ? 3.492 -2.505 9.289 1.00 95.75 101 THR A N 1
ATOM 731 C CA . THR A 1 101 ? 2.175 -2.076 8.800 1.00 95.75 101 THR A CA 1
ATOM 732 C C . THR A 1 101 ? 2.311 -0.961 7.768 1.00 95.75 101 THR A C 1
ATOM 734 O O . THR A 1 101 ? 3.359 -0.305 7.757 1.00 95.75 101 THR A O 1
ATOM 737 N N . PRO A 1 102 ? 1.248 -0.607 7.027 1.00 96.12 102 PRO A N 1
ATOM 738 C CA . PRO A 1 102 ? 1.254 0.580 6.175 1.00 96.12 102 PRO A CA 1
ATOM 739 C C . PRO A 1 102 ? 1.683 1.856 6.918 1.00 96.12 102 PRO A C 1
ATOM 741 O O . PRO A 1 102 ? 2.504 2.617 6.412 1.00 96.12 102 PRO A O 1
ATOM 744 N N . LEU A 1 103 ? 1.226 2.059 8.163 1.00 97.00 103 LEU A N 1
ATOM 745 C CA . LEU A 1 103 ? 1.657 3.199 8.985 1.00 97.00 103 LEU A CA 1
ATOM 746 C C . LEU A 1 103 ? 3.164 3.162 9.298 1.00 97.00 103 LEU A C 1
ATOM 748 O O . LEU A 1 103 ? 3.817 4.202 9.302 1.00 97.00 103 LEU A O 1
ATOM 752 N N . ALA A 1 104 ? 3.731 1.975 9.522 1.00 92.25 104 ALA A N 1
ATOM 753 C CA . ALA A 1 104 ? 5.165 1.817 9.768 1.00 92.25 104 ALA A CA 1
ATOM 754 C C . ALA A 1 104 ? 5.990 2.182 8.530 1.00 92.25 104 ALA A C 1
ATOM 756 O O . ALA A 1 104 ? 6.962 2.921 8.647 1.00 92.25 104 ALA A O 1
ATOM 757 N N . VAL A 1 105 ? 5.545 1.749 7.348 1.00 89.94 105 VAL A N 1
ATOM 758 C CA . VAL A 1 105 ? 6.162 2.119 6.068 1.00 89.94 105 VAL A CA 1
ATOM 759 C C . VAL A 1 105 ? 6.095 3.632 5.839 1.00 89.94 105 VAL A C 1
ATOM 761 O O . VAL A 1 105 ? 7.100 4.238 5.477 1.00 89.94 105 VAL A O 1
ATOM 764 N N . ALA A 1 106 ? 4.947 4.266 6.104 1.00 91.38 106 ALA A N 1
ATOM 765 C CA . ALA A 1 106 ? 4.805 5.719 5.981 1.00 91.38 106 ALA A CA 1
ATOM 766 C C . ALA A 1 106 ? 5.678 6.494 6.987 1.00 91.38 106 ALA A C 1
ATOM 768 O O . ALA A 1 106 ? 6.160 7.580 6.670 1.00 91.38 106 ALA A O 1
ATOM 769 N N . ASN A 1 107 ? 5.910 5.956 8.188 1.00 90.56 107 ASN A N 1
ATOM 770 C CA . ASN A 1 107 ? 6.766 6.593 9.194 1.00 90.56 107 ASN A CA 1
ATOM 771 C C . ASN A 1 107 ? 8.249 6.602 8.816 1.00 90.56 107 ASN A C 1
ATOM 773 O O . ASN A 1 107 ? 8.986 7.464 9.294 1.00 90.56 107 ASN A O 1
ATOM 777 N N . GLY A 1 108 ? 8.690 5.670 7.976 1.00 83.31 108 GLY A N 1
ATOM 778 C CA . GLY A 1 108 ? 10.082 5.610 7.570 1.00 83.31 108 GLY A CA 1
ATOM 779 C C . GLY A 1 108 ? 10.530 4.206 7.219 1.00 83.31 108 GLY A C 1
ATOM 780 O O . GLY A 1 108 ? 10.345 3.288 8.010 1.00 83.31 108 GLY A O 1
ATOM 781 N N . LEU A 1 109 ? 11.185 4.058 6.075 1.00 76.88 109 LEU A N 1
ATOM 782 C CA . LEU A 1 109 ? 11.827 2.819 5.663 1.00 76.88 109 LEU A CA 1
ATOM 783 C C . LEU A 1 109 ? 13.184 3.119 5.018 1.00 76.88 109 LEU A C 1
ATOM 785 O O . LEU A 1 109 ? 13.295 4.032 4.194 1.00 76.88 109 LEU A O 1
ATOM 789 N N . SER A 1 110 ? 14.198 2.331 5.378 1.00 72.06 110 SER A N 1
ATOM 790 C CA . SER A 1 110 ? 15.519 2.361 4.747 1.00 72.06 110 SER A CA 1
ATOM 791 C C . SER A 1 110 ? 15.610 1.290 3.657 1.00 72.06 110 SER A C 1
ATOM 793 O O . SER A 1 110 ? 15.390 0.102 3.907 1.00 72.06 110 SER A O 1
ATOM 795 N N . TYR A 1 111 ? 15.964 1.702 2.443 1.00 64.56 111 TYR A N 1
ATOM 796 C CA . TYR A 1 111 ? 16.223 0.813 1.315 1.00 64.56 111 TYR A CA 1
ATOM 797 C C . TYR A 1 111 ? 17.619 1.102 0.764 1.00 64.56 111 TYR A C 1
ATOM 799 O O . TYR A 1 111 ? 17.883 2.201 0.273 1.00 64.56 111 TYR A O 1
ATOM 807 N N . SER A 1 112 ? 18.523 0.125 0.874 1.00 65.00 112 SER A N 1
ATOM 808 C CA . SER A 1 112 ? 19.957 0.314 0.619 1.00 65.00 112 SER A CA 1
ATOM 809 C C . SER A 1 112 ? 20.501 1.524 1.401 1.00 65.00 112 SER A C 1
ATOM 811 O O . SER A 1 112 ? 20.516 1.480 2.629 1.00 65.00 112 SER A O 1
ATOM 813 N N . ASP A 1 113 ? 20.867 2.613 0.716 1.00 63.84 113 ASP A N 1
ATOM 814 C CA . ASP A 1 113 ? 21.438 3.834 1.306 1.00 63.84 113 ASP A CA 1
ATOM 815 C C . ASP A 1 113 ? 20.445 5.019 1.372 1.00 63.84 113 ASP A C 1
ATOM 817 O O . ASP A 1 113 ? 20.851 6.165 1.574 1.00 63.84 113 ASP A O 1
ATOM 821 N N . PHE A 1 114 ? 19.141 4.785 1.174 1.00 69.12 114 PHE A N 1
ATOM 822 C CA . PHE A 1 114 ? 18.119 5.838 1.170 1.00 69.12 114 PHE A CA 1
ATOM 823 C C . PHE A 1 114 ? 17.037 5.596 2.227 1.00 69.12 114 PHE A C 1
ATOM 825 O O . PHE A 1 114 ? 16.405 4.541 2.256 1.00 69.12 114 PHE A O 1
ATOM 832 N N . PHE A 1 115 ? 16.794 6.602 3.068 1.00 76.81 115 PHE A N 1
ATOM 833 C CA . PHE A 1 115 ? 15.674 6.630 4.006 1.00 76.81 115 PHE A CA 1
ATOM 834 C C . PHE A 1 115 ? 14.524 7.453 3.422 1.00 76.81 115 PHE A C 1
ATOM 836 O O . PHE A 1 115 ? 14.714 8.613 3.048 1.00 76.81 115 PHE A O 1
ATOM 843 N N . LYS A 1 116 ? 13.323 6.869 3.388 1.00 78.62 116 LYS A N 1
ATOM 844 C CA . LYS A 1 116 ? 12.102 7.529 2.912 1.00 78.62 116 LYS A CA 1
ATOM 845 C C . LYS A 1 116 ? 11.031 7.514 3.991 1.00 78.62 116 LYS A C 1
ATOM 847 O O . LYS A 1 116 ? 10.711 6.449 4.504 1.00 78.62 116 LYS A O 1
ATOM 852 N N . ALA A 1 117 ? 10.433 8.670 4.264 1.00 86.00 117 ALA A N 1
ATOM 853 C CA . ALA A 1 117 ? 9.267 8.814 5.131 1.00 86.00 117 ALA A CA 1
ATOM 854 C C . ALA A 1 117 ? 8.214 9.711 4.467 1.00 86.00 117 ALA A C 1
ATOM 856 O O . ALA A 1 117 ? 8.549 10.603 3.689 1.00 86.00 117 ALA A O 1
ATOM 857 N N . GLN A 1 118 ? 6.946 9.479 4.798 1.00 88.62 118 GLN A N 1
ATOM 858 C CA . GLN A 1 118 ? 5.773 10.153 4.245 1.00 88.62 118 GLN A CA 1
ATOM 859 C C . GLN A 1 118 ? 4.932 10.728 5.386 1.00 88.62 118 GLN A C 1
ATOM 861 O O . GLN A 1 118 ? 3.907 10.165 5.764 1.00 88.62 118 GLN A O 1
ATOM 866 N N . ALA A 1 119 ? 5.371 11.851 5.963 1.00 90.31 119 ALA A N 1
ATOM 867 C CA . ALA A 1 119 ? 4.766 12.412 7.176 1.00 90.31 119 ALA A CA 1
ATOM 868 C C . ALA A 1 119 ? 3.250 12.658 7.035 1.00 90.31 119 ALA A C 1
ATOM 870 O O . ALA A 1 119 ? 2.470 12.192 7.862 1.00 90.31 119 ALA A O 1
ATOM 871 N N . HIS A 1 120 ? 2.820 13.297 5.941 1.00 91.50 120 HIS A N 1
ATOM 872 C CA . HIS A 1 120 ? 1.401 13.580 5.689 1.00 91.50 120 HIS A CA 1
ATOM 873 C C . HIS A 1 120 ? 0.548 12.317 5.511 1.00 91.50 120 HIS A C 1
ATOM 875 O O . HIS A 1 120 ? -0.628 12.303 5.873 1.00 91.50 120 HIS A O 1
ATOM 881 N N . THR A 1 121 ? 1.128 11.248 4.969 1.00 93.38 121 THR A N 1
ATOM 882 C CA . THR A 1 121 ? 0.439 9.962 4.818 1.00 93.38 121 THR A CA 1
ATOM 883 C C . THR A 1 121 ? 0.431 9.164 6.106 1.00 93.38 121 THR A C 1
ATOM 885 O O . THR A 1 121 ? -0.571 8.524 6.414 1.00 93.38 121 THR A O 1
ATOM 888 N N . ALA A 1 122 ? 1.491 9.247 6.907 1.00 94.88 122 ALA A N 1
ATOM 889 C CA . ALA A 1 122 ? 1.502 8.679 8.245 1.00 94.88 122 ALA A CA 1
ATOM 890 C C . ALA A 1 122 ? 0.411 9.315 9.118 1.00 94.88 122 ALA A C 1
ATOM 892 O O . ALA A 1 122 ? -0.340 8.595 9.772 1.00 94.88 122 ALA A O 1
ATOM 893 N N . ASP A 1 123 ? 0.262 10.641 9.079 1.00 96.69 123 ASP A N 1
ATOM 894 C CA . ASP A 1 123 ? -0.812 11.341 9.792 1.00 96.69 123 ASP A CA 1
ATOM 895 C C . ASP A 1 123 ? -2.191 10.897 9.303 1.00 96.69 123 ASP A C 1
ATOM 897 O O . ASP A 1 123 ? -3.054 10.553 10.112 1.00 96.69 123 ASP A O 1
ATOM 901 N N . ARG A 1 124 ? -2.371 10.776 7.983 1.00 97.56 124 ARG A N 1
ATOM 902 C CA . ARG A 1 124 ? -3.633 10.295 7.419 1.00 97.56 124 ARG A CA 1
ATOM 903 C C . ARG A 1 124 ? -3.971 8.865 7.846 1.00 97.56 124 ARG A C 1
ATOM 905 O O . ARG A 1 124 ? -5.111 8.573 8.203 1.00 97.56 124 ARG A O 1
ATOM 912 N N . LEU A 1 125 ? -2.988 7.969 7.850 1.00 97.75 125 LEU A N 1
ATOM 913 C CA . LEU A 1 125 ? -3.169 6.595 8.317 1.00 97.75 125 LEU A CA 1
ATOM 914 C C . LEU A 1 125 ? -3.503 6.552 9.813 1.00 97.75 125 LEU A C 1
ATOM 916 O O . LEU A 1 125 ? -4.395 5.800 10.199 1.00 97.75 125 LEU A O 1
ATOM 920 N N . ARG A 1 126 ? -2.875 7.393 10.649 1.00 97.81 126 ARG A N 1
ATOM 921 C CA . ARG A 1 126 ? -3.237 7.518 12.073 1.00 97.81 126 ARG A CA 1
ATOM 922 C C . ARG A 1 126 ? -4.696 7.918 12.251 1.00 97.81 126 ARG A C 1
ATOM 924 O O . ARG A 1 126 ? -5.385 7.304 13.060 1.00 97.81 126 ARG A O 1
ATOM 931 N N . GLU A 1 127 ? -5.177 8.902 11.492 1.00 97.94 127 GLU A N 1
ATOM 932 C CA . GLU A 1 127 ? -6.584 9.319 11.527 1.00 97.94 127 GLU A CA 1
ATOM 933 C C . GLU A 1 127 ? -7.525 8.162 11.164 1.00 97.94 127 GLU A C 1
ATOM 935 O O . GLU A 1 127 ? -8.481 7.882 11.889 1.00 97.94 127 GLU A O 1
ATOM 940 N N . LEU A 1 128 ? -7.238 7.456 10.064 1.00 98.00 128 LEU A N 1
ATOM 941 C CA . LEU A 1 128 ? -8.054 6.339 9.581 1.00 98.00 128 LEU A CA 1
ATOM 942 C C . LEU A 1 128 ? -8.079 5.154 10.555 1.00 98.00 128 LEU A C 1
ATOM 944 O O . LEU A 1 128 ? -9.123 4.508 10.707 1.00 98.00 128 LEU A O 1
ATOM 948 N N . MET A 1 129 ? -6.946 4.877 11.204 1.00 97.69 129 MET A N 1
ATOM 949 C CA . MET A 1 129 ? -6.797 3.841 12.225 1.00 97.69 129 MET A CA 1
ATOM 950 C C . MET A 1 129 ? -7.535 4.212 13.510 1.00 97.69 129 MET A C 1
ATOM 952 O O . MET A 1 129 ? -8.342 3.420 13.999 1.00 97.69 129 MET A O 1
ATOM 956 N N . ALA A 1 130 ? -7.335 5.433 14.013 1.00 96.50 130 ALA A N 1
ATOM 957 C CA . ALA A 1 130 ? -8.015 5.935 15.203 1.00 96.50 130 ALA A CA 1
ATOM 958 C C . ALA A 1 130 ? -9.540 5.935 15.021 1.00 96.50 130 ALA A C 1
ATOM 960 O O . ALA A 1 130 ? -10.268 5.505 15.916 1.00 96.50 130 ALA A O 1
ATOM 961 N N . ALA A 1 131 ? -10.030 6.314 13.834 1.00 96.88 131 ALA A N 1
ATOM 962 C CA . ALA A 1 131 ? -11.453 6.260 13.491 1.00 96.88 131 ALA A CA 1
ATOM 963 C C . ALA A 1 131 ? -12.053 4.839 13.547 1.00 96.88 131 ALA A C 1
ATOM 965 O O . ALA A 1 131 ? -13.268 4.693 13.668 1.00 96.88 131 ALA A O 1
ATOM 966 N N . ARG A 1 132 ? -11.218 3.794 13.479 1.00 95.81 132 ARG A N 1
ATOM 967 C CA . ARG A 1 132 ? -11.608 2.376 13.576 1.00 95.81 132 ARG A CA 1
ATOM 968 C C . ARG A 1 132 ? -11.209 1.728 14.907 1.00 95.81 132 ARG A C 1
ATOM 970 O O . ARG A 1 132 ? -11.364 0.521 15.058 1.00 95.81 132 ARG A O 1
ATOM 977 N N . GLY A 1 133 ? -10.712 2.507 15.871 1.00 95.44 133 GLY A N 1
ATOM 978 C CA . GLY A 1 133 ? -10.268 2.000 17.173 1.00 95.44 133 GLY A CA 1
ATOM 979 C C . GLY A 1 133 ? -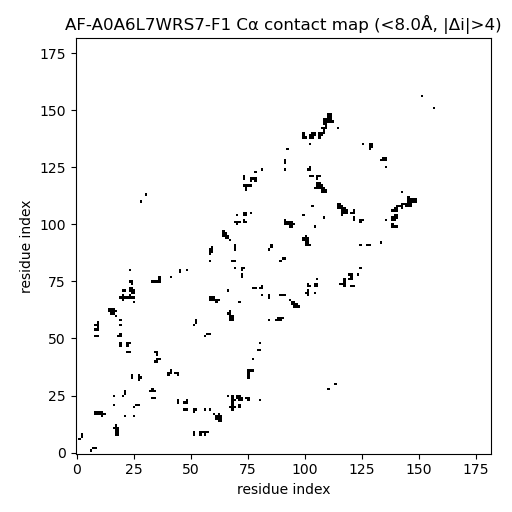9.001 1.140 17.111 1.00 95.44 133 GLY A C 1
ATOM 980 O O . GLY A 1 133 ? -8.755 0.355 18.025 1.00 95.44 133 GLY A O 1
ATOM 981 N N . LEU A 1 134 ? -8.211 1.262 16.042 1.00 94.81 134 LEU A N 1
ATOM 982 C CA . LEU A 1 134 ? -6.934 0.569 15.896 1.00 94.81 134 LEU A CA 1
ATOM 983 C C . LEU A 1 134 ? -5.825 1.347 16.617 1.00 94.81 134 LEU A C 1
ATOM 985 O O . LEU A 1 134 ? -5.823 2.579 16.627 1.00 94.81 134 LEU A O 1
ATOM 989 N N . SER A 1 135 ? -4.871 0.622 17.206 1.00 91.81 135 SER A N 1
ATOM 990 C CA . SER A 1 135 ? -3.688 1.234 17.823 1.00 91.81 135 SER A CA 1
ATOM 991 C C . SER A 1 135 ? -2.846 1.953 16.774 1.00 91.81 135 SER A C 1
ATOM 993 O O . SER A 1 135 ? -2.691 1.456 15.666 1.00 91.81 135 SER A O 1
ATOM 995 N N . THR A 1 136 ? -2.267 3.095 17.140 1.00 89.12 136 THR A N 1
ATOM 996 C CA . THR A 1 136 ? -1.269 3.814 16.331 1.00 89.12 136 THR A CA 1
ATOM 997 C C . THR A 1 136 ? 0.132 3.748 16.945 1.00 89.12 136 THR A C 1
ATOM 999 O O . THR A 1 136 ? 1.060 4.391 16.452 1.00 89.12 136 THR A O 1
ATOM 1002 N N . GLU A 1 137 ? 0.308 2.986 18.027 1.00 85.19 137 GLU A N 1
ATOM 1003 C CA . GLU A 1 137 ? 1.572 2.847 18.756 1.00 85.19 137 GLU A CA 1
ATOM 1004 C C . GLU A 1 137 ? 2.428 1.690 18.223 1.00 85.19 137 GLU A C 1
ATOM 1006 O O . GLU A 1 137 ? 1.919 0.637 17.848 1.00 85.19 137 GLU A O 1
ATOM 1011 N N . GLY A 1 138 ? 3.754 1.863 18.207 1.00 76.56 138 GLY A N 1
ATOM 1012 C CA . GLY A 1 138 ? 4.690 0.797 17.818 1.00 76.56 138 GLY A CA 1
ATOM 1013 C C . GLY A 1 138 ? 4.762 0.506 16.314 1.00 76.56 138 GLY A C 1
ATOM 1014 O O . GLY A 1 138 ? 5.447 -0.428 15.906 1.00 76.56 138 GLY A O 1
ATOM 1015 N N . HIS A 1 139 ? 4.107 1.313 15.475 1.00 79.12 139 HIS A N 1
ATOM 1016 C CA . HIS A 1 139 ? 4.192 1.233 14.014 1.00 79.12 139 HIS A CA 1
ATOM 1017 C C . HIS A 1 139 ? 5.462 1.936 13.508 1.00 79.12 139 HIS A C 1
ATOM 1019 O O . HIS A 1 139 ? 5.384 2.960 12.834 1.00 79.12 139 HIS A O 1
ATOM 1025 N N . VAL A 1 140 ? 6.636 1.427 13.880 1.00 74.00 140 VAL A N 1
ATOM 1026 C CA . VAL A 1 140 ? 7.944 1.985 13.499 1.00 74.00 140 VAL A CA 1
ATOM 1027 C C . VAL A 1 140 ? 8.838 0.899 12.913 1.00 74.00 140 VAL A C 1
ATOM 1029 O O . VAL A 1 140 ? 8.800 -0.246 13.360 1.00 74.00 140 VAL A O 1
ATOM 1032 N N . VAL A 1 141 ? 9.640 1.264 11.915 1.00 68.81 141 VAL A N 1
ATOM 1033 C CA . VAL A 1 141 ? 10.715 0.419 11.384 1.00 68.81 141 VAL A CA 1
ATOM 1034 C C . VAL A 1 141 ? 12.032 0.881 12.001 1.00 68.81 141 VAL A C 1
ATOM 1036 O O . VAL A 1 141 ? 12.257 2.084 12.146 1.00 68.81 141 VAL A O 1
ATOM 1039 N N . ASP A 1 142 ? 12.895 -0.059 12.388 1.00 67.44 142 ASP A N 1
ATOM 1040 C CA . ASP A 1 142 ? 14.252 0.270 12.828 1.00 67.44 142 ASP A CA 1
ATOM 1041 C C . ASP A 1 142 ? 15.017 0.920 11.652 1.00 67.44 142 ASP A C 1
ATOM 1043 O O . ASP A 1 142 ? 15.167 0.277 10.609 1.00 67.44 142 ASP A O 1
ATOM 1047 N N . PRO A 1 143 ? 15.511 2.169 11.787 1.00 58.53 143 PRO A N 1
ATOM 1048 C CA . PRO A 1 143 ? 16.207 2.881 10.713 1.00 58.53 143 PRO A CA 1
ATOM 1049 C C . PRO A 1 143 ? 17.452 2.160 10.177 1.00 58.53 143 PRO A C 1
ATOM 1051 O O . PRO A 1 143 ? 17.901 2.468 9.071 1.00 58.53 143 PRO A O 1
ATOM 1054 N N . LEU A 1 144 ? 18.017 1.220 10.945 1.00 57.78 144 LEU A N 1
ATOM 1055 C CA . LEU A 1 144 ? 19.179 0.413 10.569 1.00 57.78 144 LEU A CA 1
ATOM 1056 C C . LEU A 1 144 ? 18.812 -0.836 9.751 1.00 57.78 144 LEU A C 1
ATOM 1058 O O . LEU A 1 144 ? 19.704 -1.506 9.227 1.00 57.78 144 LEU A O 1
ATOM 1062 N N . VAL A 1 145 ? 17.524 -1.170 9.624 1.00 59.69 145 VAL A N 1
ATOM 1063 C CA . VAL A 1 145 ? 17.074 -2.315 8.827 1.00 59.69 145 VAL A CA 1
ATOM 1064 C C . VAL A 1 145 ? 16.925 -1.892 7.368 1.00 59.69 145 VAL A C 1
ATOM 1066 O O . VAL A 1 145 ? 15.950 -1.262 6.969 1.00 59.69 145 VAL A O 1
ATOM 1069 N N . CYS A 1 146 ? 17.916 -2.267 6.561 1.00 60.59 146 CYS A N 1
ATOM 1070 C CA . CYS A 1 146 ? 17.877 -2.152 5.108 1.00 60.59 146 CYS A CA 1
ATOM 1071 C C . CYS A 1 146 ? 16.996 -3.267 4.518 1.00 60.59 146 CYS A C 1
ATOM 1073 O O . CYS A 1 146 ? 17.397 -4.434 4.515 1.00 60.59 146 CYS A O 1
ATOM 1075 N N . LEU A 1 147 ? 15.812 -2.910 4.000 1.00 58.25 147 LEU A N 1
ATOM 1076 C CA . LEU A 1 147 ? 14.860 -3.864 3.407 1.00 58.25 147 LEU A CA 1
ATOM 1077 C C . LEU A 1 147 ? 15.471 -4.623 2.220 1.00 58.25 147 LEU A C 1
ATOM 1079 O O . LEU A 1 147 ? 15.259 -5.824 2.065 1.00 58.25 147 LEU A O 1
ATOM 1083 N N . ASP A 1 148 ? 16.276 -3.930 1.413 1.00 58.31 148 ASP A N 1
ATOM 1084 C CA . ASP A 1 148 ? 16.856 -4.515 0.208 1.00 58.31 148 ASP A CA 1
ATOM 1085 C C . ASP A 1 148 ? 18.089 -5.374 0.446 1.00 58.31 148 ASP A C 1
ATOM 1087 O O . ASP A 1 148 ? 18.461 -6.221 -0.357 1.00 58.31 148 ASP A O 1
ATOM 1091 N N . CYS A 1 149 ? 18.748 -5.216 1.585 1.00 53.19 149 CYS A N 1
ATOM 1092 C CA . CYS A 1 149 ? 19.985 -5.939 1.846 1.00 53.19 149 CYS A CA 1
ATOM 1093 C C . CYS A 1 149 ? 19.750 -7.461 2.009 1.00 53.19 149 CYS A C 1
ATOM 1095 O O . CYS A 1 149 ? 20.704 -8.234 2.075 1.00 53.19 149 CYS A O 1
ATOM 1097 N N . TYR A 1 150 ? 18.483 -7.899 2.009 1.00 52.22 150 TYR A N 1
ATOM 1098 C CA . TYR A 1 150 ? 18.029 -9.288 2.028 1.00 52.22 150 TYR A CA 1
ATOM 1099 C C . TYR A 1 150 ? 17.462 -9.790 0.687 1.00 52.22 150 TYR A C 1
ATOM 1101 O O . TYR A 1 150 ? 16.722 -10.773 0.699 1.00 52.22 150 TYR A O 1
ATOM 1109 N N . GLN A 1 151 ? 17.805 -9.171 -0.456 1.00 51.22 151 GLN A N 1
ATOM 1110 C CA . GLN A 1 151 ? 17.167 -9.366 -1.778 1.00 51.22 151 GLN A CA 1
ATOM 1111 C C . GLN A 1 151 ? 16.926 -10.785 -2.294 1.00 51.22 151 GLN A C 1
ATOM 1113 O O . GLN A 1 151 ? 16.285 -10.942 -3.334 1.00 51.22 151 GLN A O 1
ATOM 1118 N N . THR A 1 152 ? 17.375 -11.851 -1.641 1.00 52.09 152 THR A N 1
ATOM 1119 C CA . THR A 1 152 ? 16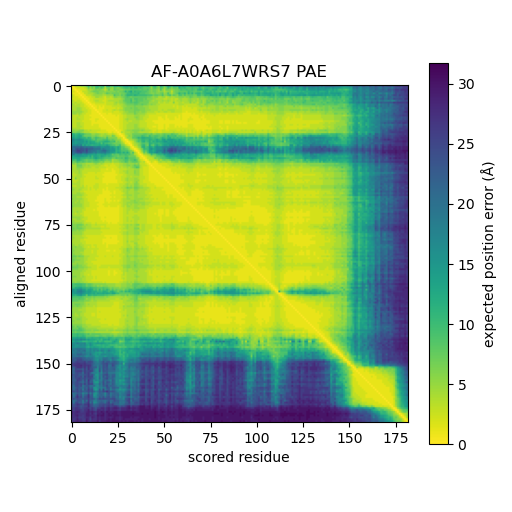.814 -13.159 -1.959 1.00 52.09 152 THR A CA 1
ATOM 1120 C C . THR A 1 152 ? 17.027 -14.160 -0.835 1.00 52.09 152 THR A C 1
ATOM 1122 O O . THR A 1 152 ? 18.162 -14.421 -0.424 1.00 52.09 152 THR A O 1
ATOM 1125 N N . ARG A 1 153 ? 15.949 -14.817 -0.385 1.00 56.19 153 ARG A N 1
ATOM 1126 C CA . ARG A 1 153 ? 16.124 -16.056 0.376 1.00 56.19 153 ARG A CA 1
ATOM 1127 C C . ARG A 1 153 ? 16.819 -17.087 -0.538 1.00 56.19 153 ARG A C 1
ATOM 1129 O O . ARG A 1 153 ? 16.522 -17.143 -1.736 1.00 56.19 153 ARG A O 1
ATOM 1136 N N . PRO A 1 154 ? 17.776 -17.890 -0.038 1.00 53.38 154 PRO A N 1
ATOM 1137 C CA . PRO A 1 154 ? 18.565 -18.786 -0.890 1.00 53.38 154 PRO A CA 1
ATOM 1138 C C . PRO A 1 154 ? 17.748 -19.794 -1.719 1.00 53.38 154 PRO A C 1
ATOM 1140 O O . PRO A 1 154 ? 18.222 -20.271 -2.749 1.00 53.38 154 PRO A O 1
ATOM 1143 N N . ASP A 1 155 ? 16.546 -20.153 -1.271 1.00 61.41 155 ASP A N 1
ATOM 1144 C CA . ASP A 1 155 ? 15.559 -20.970 -1.987 1.00 61.41 155 ASP A CA 1
ATOM 1145 C C . ASP A 1 155 ? 14.962 -20.242 -3.199 1.00 61.41 155 ASP A C 1
ATOM 1147 O O . ASP A 1 155 ? 14.952 -20.800 -4.290 1.00 61.41 155 ASP A O 1
ATOM 1151 N N . GLN A 1 156 ? 14.599 -18.969 -3.070 1.00 58.31 156 GLN A N 1
ATOM 1152 C CA . GLN A 1 156 ? 14.074 -18.171 -4.182 1.00 58.31 156 GLN A CA 1
ATOM 1153 C C . GLN A 1 156 ? 15.123 -17.942 -5.287 1.00 58.31 156 GLN A C 1
ATOM 1155 O O . GLN A 1 156 ? 14.795 -18.012 -6.474 1.00 58.31 156 GLN A O 1
ATOM 1160 N N . VAL A 1 157 ? 16.406 -17.764 -4.926 1.00 54.16 157 VAL A N 1
ATOM 1161 C CA . VAL A 1 157 ? 17.516 -17.729 -5.909 1.00 54.16 157 VAL A CA 1
ATOM 1162 C C . VAL A 1 157 ? 17.604 -19.051 -6.663 1.00 54.16 157 VAL A C 1
ATOM 1164 O O . VAL A 1 157 ? 17.836 -19.079 -7.873 1.00 54.16 157 VAL A O 1
ATOM 1167 N N . ARG A 1 158 ? 17.466 -20.163 -5.938 1.00 62.34 158 ARG A N 1
ATOM 1168 C CA . ARG A 1 158 ? 17.563 -21.515 -6.492 1.00 62.34 158 ARG A CA 1
ATOM 1169 C C . ARG A 1 158 ? 16.431 -21.771 -7.476 1.00 62.34 158 ARG A C 1
ATOM 1171 O O . ARG A 1 158 ? 16.702 -22.176 -8.601 1.00 62.34 158 ARG A O 1
ATOM 1178 N N . ASP A 1 159 ? 15.208 -21.432 -7.094 1.00 63.44 159 ASP A N 1
ATOM 1179 C CA . ASP A 1 159 ? 14.016 -21.637 -7.910 1.00 63.44 159 ASP A CA 1
ATOM 1180 C C . ASP A 1 159 ? 14.010 -20.750 -9.158 1.00 63.44 159 ASP A C 1
ATOM 1182 O O . ASP A 1 159 ? 13.623 -21.204 -10.239 1.00 63.44 159 ASP A O 1
ATOM 1186 N N . ALA A 1 160 ? 14.483 -19.502 -9.048 1.00 54.97 160 ALA A N 1
ATOM 1187 C CA . ALA A 1 160 ? 14.708 -18.632 -10.201 1.00 54.97 160 ALA A CA 1
ATOM 1188 C C . ALA A 1 160 ? 15.754 -19.234 -11.154 1.00 54.97 160 ALA A C 1
ATOM 1190 O O . ALA A 1 160 ? 15.478 -19.412 -12.337 1.00 54.97 160 ALA A O 1
ATOM 1191 N N . ARG A 1 161 ? 16.906 -19.680 -10.635 1.00 56.56 161 ARG A N 1
ATOM 1192 C CA . ARG A 1 161 ? 17.948 -20.339 -11.442 1.00 56.56 161 ARG A CA 1
ATOM 1193 C C . ARG A 1 161 ? 17.477 -21.636 -12.094 1.00 56.56 161 ARG A C 1
ATOM 1195 O O . ARG A 1 161 ? 17.925 -21.956 -13.195 1.00 56.56 161 ARG A O 1
ATOM 1202 N N . ASP A 1 162 ? 16.637 -22.413 -11.420 1.00 72.19 162 ASP A N 1
ATOM 1203 C CA . ASP A 1 162 ? 16.090 -23.660 -11.957 1.00 72.19 162 ASP A CA 1
ATOM 1204 C C . ASP A 1 162 ? 15.042 -23.382 -13.035 1.00 72.19 162 ASP A C 1
ATOM 1206 O O . ASP A 1 162 ? 15.024 -24.053 -14.069 1.00 72.19 162 ASP A O 1
ATOM 1210 N N . ARG A 1 163 ? 14.208 -22.354 -12.843 1.00 74.38 163 ARG A N 1
ATOM 1211 C CA . ARG A 1 163 ? 13.284 -21.853 -13.865 1.00 74.38 163 ARG A CA 1
ATOM 1212 C C . ARG A 1 163 ? 14.038 -21.385 -15.102 1.00 74.38 163 ARG A C 1
ATOM 1214 O O . ARG A 1 163 ? 13.720 -21.851 -16.189 1.00 74.38 163 ARG A O 1
ATOM 1221 N N . ASP A 1 164 ? 15.059 -20.553 -14.938 1.00 62.56 164 ASP A N 1
ATOM 1222 C CA . ASP A 1 164 ? 15.850 -20.026 -16.051 1.00 62.56 164 ASP A CA 1
ATOM 1223 C C . ASP A 1 164 ? 16.578 -21.146 -16.795 1.00 62.56 164 ASP A C 1
ATOM 1225 O O . ASP A 1 164 ? 16.583 -21.166 -18.025 1.00 62.56 164 ASP A O 1
ATOM 1229 N N . ARG A 1 165 ? 17.106 -22.150 -16.075 1.00 78.75 165 ARG A N 1
ATOM 1230 C CA . ARG A 1 165 ? 17.666 -23.363 -16.692 1.00 78.75 165 ARG A CA 1
ATOM 1231 C C . ARG A 1 165 ? 16.626 -24.139 -17.497 1.00 78.75 165 ARG A C 1
ATOM 1233 O O . ARG A 1 165 ? 16.936 -24.557 -18.611 1.00 78.75 165 ARG A O 1
ATOM 1240 N N . ARG A 1 166 ? 15.406 -24.322 -16.979 1.00 84.31 166 ARG A N 1
ATOM 1241 C CA . ARG A 1 166 ? 14.312 -24.980 -17.719 1.00 84.31 166 ARG A CA 1
ATOM 1242 C C . ARG A 1 166 ? 13.925 -24.189 -18.967 1.00 84.31 166 ARG A C 1
ATOM 1244 O O . ARG A 1 166 ? 13.789 -24.782 -20.032 1.00 84.31 166 ARG A O 1
ATOM 1251 N N . THR A 1 167 ? 13.798 -22.870 -18.852 1.00 68.56 167 THR A N 1
ATOM 1252 C CA . THR A 1 167 ? 13.473 -21.979 -19.973 1.00 68.56 167 THR A CA 1
ATOM 1253 C C . THR A 1 167 ? 14.569 -22.008 -21.036 1.00 68.56 167 THR A C 1
ATOM 1255 O O . THR A 1 167 ? 14.273 -22.198 -22.212 1.00 68.56 167 THR A O 1
ATOM 1258 N N . ALA A 1 168 ? 15.840 -21.910 -20.639 1.00 72.94 168 ALA A N 1
ATOM 1259 C CA . ALA A 1 168 ? 16.977 -22.008 -21.551 1.00 72.94 168 ALA A CA 1
ATOM 1260 C C . ALA A 1 168 ? 17.038 -23.378 -22.245 1.00 72.94 168 ALA A C 1
ATOM 1262 O O . ALA A 1 168 ? 17.264 -23.443 -23.451 1.00 72.94 168 ALA A O 1
ATOM 1263 N N . ALA A 1 169 ? 16.779 -24.470 -21.517 1.00 85.56 169 ALA A N 1
ATOM 1264 C CA . ALA A 1 169 ? 16.712 -25.812 -22.092 1.00 85.56 169 ALA A CA 1
ATOM 1265 C C . ALA A 1 169 ? 15.557 -25.955 -23.097 1.00 85.56 169 ALA A C 1
ATOM 1267 O O . ALA A 1 169 ? 15.749 -26.523 -24.170 1.00 85.56 169 ALA A O 1
ATOM 1268 N N . ALA A 1 170 ? 14.380 -25.402 -22.789 1.00 82.00 170 ALA A N 1
ATOM 1269 C CA . ALA A 1 170 ? 13.233 -25.398 -23.694 1.00 82.00 170 ALA A CA 1
ATOM 1270 C C . ALA A 1 170 ? 13.512 -24.586 -24.971 1.00 82.00 170 ALA A C 1
ATOM 1272 O O . ALA A 1 170 ? 13.210 -25.045 -26.071 1.00 82.00 170 ALA A O 1
ATOM 1273 N N . LEU A 1 171 ? 14.149 -23.418 -24.842 1.00 75.69 171 LEU A N 1
ATOM 1274 C CA . LEU A 1 171 ? 14.559 -22.588 -25.978 1.00 75.69 171 LEU A CA 1
ATOM 1275 C C . LEU A 1 171 ? 15.641 -23.269 -26.829 1.00 75.69 171 LEU A C 1
ATOM 1277 O O . LEU A 1 171 ? 15.562 -23.239 -28.055 1.00 75.69 171 LEU A O 1
ATOM 1281 N N . ALA A 1 172 ? 16.619 -23.934 -26.207 1.00 84.00 172 ALA A N 1
ATOM 1282 C CA . ALA A 1 172 ? 17.644 -24.698 -26.918 1.00 84.00 172 ALA A CA 1
ATOM 1283 C C . ALA A 1 172 ? 17.050 -25.906 -27.664 1.00 84.00 172 ALA A C 1
ATOM 1285 O O . ALA A 1 172 ? 17.423 -26.167 -28.806 1.00 84.00 172 ALA A O 1
ATOM 1286 N N . ALA A 1 173 ? 16.086 -26.605 -27.054 1.00 80.88 173 ALA A N 1
ATOM 1287 C CA . ALA A 1 173 ? 15.350 -27.690 -27.700 1.00 80.88 173 ALA A CA 1
ATOM 1288 C C . ALA A 1 173 ? 14.498 -27.188 -28.881 1.00 80.88 173 ALA A C 1
ATOM 1290 O O . ALA A 1 173 ? 14.415 -27.859 -29.908 1.00 80.88 173 ALA A O 1
ATOM 1291 N N . ALA A 1 174 ? 13.924 -25.986 -28.772 1.00 73.81 174 ALA A N 1
ATOM 1292 C CA . ALA A 1 174 ? 13.201 -25.334 -29.863 1.00 73.81 174 ALA A CA 1
ATOM 1293 C C . ALA A 1 174 ? 14.130 -24.829 -30.991 1.00 73.81 174 ALA A C 1
ATOM 1295 O O . ALA A 1 174 ? 13.715 -24.765 -32.146 1.00 73.81 174 ALA A O 1
ATOM 1296 N N . GLY A 1 175 ? 15.397 -24.518 -30.687 1.00 59.38 175 GLY A N 1
ATOM 1297 C CA . GLY A 1 175 ? 16.412 -24.044 -31.640 1.00 59.38 175 GLY A CA 1
ATOM 1298 C C . GLY A 1 175 ? 17.087 -25.129 -32.496 1.00 59.38 175 GLY A C 1
ATOM 1299 O O . GLY A 1 175 ? 17.926 -24.807 -33.336 1.00 59.38 175 GLY A O 1
ATOM 1300 N N . GLY A 1 176 ? 16.735 -26.407 -32.321 1.00 52.34 176 GLY A N 1
ATOM 1301 C CA . GLY A 1 176 ? 17.329 -27.545 -33.038 1.00 52.34 176 GLY A CA 1
ATOM 1302 C C . GLY A 1 176 ? 16.797 -27.806 -34.456 1.00 52.34 176 GLY A C 1
ATOM 1303 O O . GLY A 1 176 ? 17.120 -28.841 -35.034 1.00 52.34 176 GLY A O 1
ATOM 1304 N N . HIS A 1 177 ? 15.978 -26.918 -35.029 1.00 50.41 177 HIS A N 1
ATOM 1305 C CA . HIS A 1 177 ? 15.333 -27.133 -36.333 1.00 50.41 177 HIS A CA 1
ATOM 1306 C C . HIS A 1 177 ? 15.651 -26.029 -37.350 1.00 50.41 177 HIS A C 1
ATOM 1308 O O . HIS A 1 177 ? 1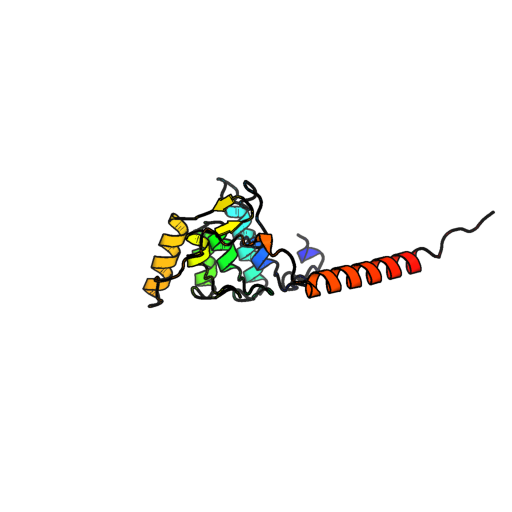4.762 -25.352 -37.860 1.00 50.41 177 HIS A O 1
ATOM 1314 N N . GLY A 1 178 ? 16.932 -25.833 -37.678 1.00 51.31 178 GLY A N 1
ATOM 1315 C CA . GLY A 1 178 ? 17.255 -24.851 -38.712 1.00 51.31 178 GLY A CA 1
ATOM 1316 C C . GLY A 1 178 ? 18.718 -24.673 -39.076 1.00 51.31 178 GLY A C 1
ATOM 1317 O O . GLY A 1 178 ? 19.207 -23.556 -38.983 1.00 51.31 178 GLY A O 1
ATOM 1318 N N . ARG A 1 179 ? 19.392 -25.726 -39.552 1.00 44.44 179 ARG A N 1
ATOM 1319 C CA . ARG A 1 179 ? 20.408 -25.596 -40.614 1.00 44.44 179 ARG A CA 1
ATOM 1320 C C . ARG A 1 179 ? 20.311 -26.804 -41.539 1.00 44.44 179 ARG A C 1
ATOM 1322 O O . ARG A 1 179 ? 20.759 -27.893 -41.195 1.00 44.44 179 ARG A O 1
ATOM 1329 N N . LYS A 1 180 ? 19.656 -26.616 -42.686 1.00 46.44 180 LYS A N 1
ATOM 1330 C CA . LYS A 1 180 ? 19.930 -27.428 -43.872 1.00 46.44 180 LYS A CA 1
ATOM 1331 C C . LYS A 1 180 ? 21.138 -26.782 -44.542 1.00 46.44 180 LYS A C 1
ATOM 1333 O O . LYS A 1 180 ? 20.995 -25.681 -45.059 1.00 46.44 180 LYS A O 1
ATOM 1338 N N . ASP A 1 181 ? 22.267 -27.474 -44.498 1.00 38.19 181 ASP A N 1
ATOM 1339 C CA . ASP A 1 181 ? 23.354 -27.305 -45.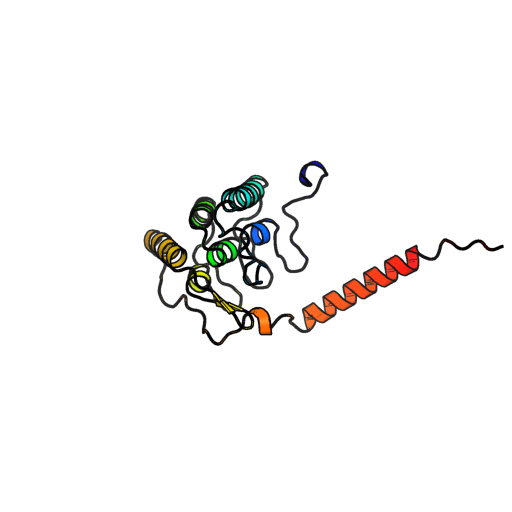462 1.00 38.19 181 ASP A CA 1
ATOM 1340 C C . ASP A 1 181 ? 23.297 -28.494 -46.443 1.00 38.19 181 ASP A C 1
ATOM 1342 O O . ASP A 1 181 ? 22.790 -29.560 -46.055 1.00 38.19 181 ASP A O 1
ATOM 1346 N N . PRO A 1 182 ? 23.860 -28.398 -47.658 1.00 47.50 182 PRO A N 1
ATOM 1347 C CA . PRO A 1 182 ? 24.459 -27.233 -48.319 1.00 47.50 182 PRO A CA 1
ATOM 1348 C C . PRO A 1 182 ? 23.628 -26.678 -49.492 1.00 47.50 182 PRO A C 1
ATOM 1350 O O . PRO A 1 182 ? 22.729 -27.389 -50.001 1.00 47.50 182 PRO A O 1
#

Mean predicted aligned error: 10.34 Å

Solvent-accessible surface area (backbone atoms only — not comparab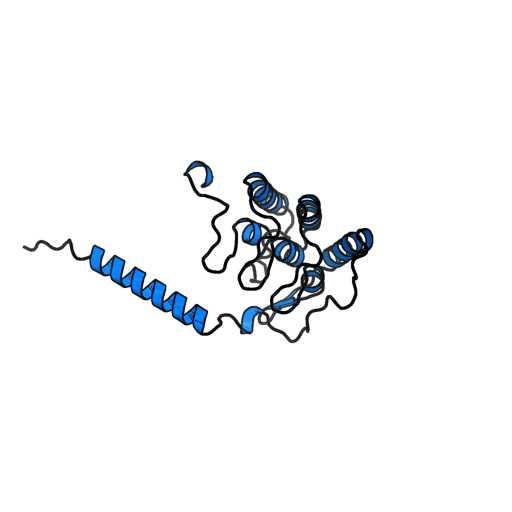le to full-atom values): 10179 Å² total; per-residue (Å²): 112,62,58,83,75,68,52,67,69,69,62,46,48,98,57,40,49,32,54,43,23,46,45,29,34,43,96,57,80,53,92,88,48,50,73,38,69,54,94,89,31,49,64,63,34,44,51,49,31,51,51,30,46,76,73,65,37,68,56,70,48,50,24,82,56,35,48,32,24,57,37,9,19,22,64,39,41,44,55,74,51,44,52,50,44,46,73,72,63,35,66,73,76,48,46,24,78,89,62,44,25,26,43,7,39,4,62,26,44,23,46,70,96,45,77,46,63,19,65,74,31,24,53,50,43,44,52,60,31,50,77,70,75,41,84,77,74,86,47,67,54,65,78,85,52,40,68,52,79,60,81,59,57,75,64,59,53,48,53,50,54,51,49,51,51,51,50,51,50,52,52,54,64,67,64,73,80,79,82,88,79,134

Foldseek 3Di:
DCVVVVDQQQDAPPQQHGQLLVLLAPPQADVVSLVALPPPRLVVSQVSNVVSVVSPHDQCGAGNQQDGSLLRNLLSLRLVNNVVSVVVPYDQLRQTPVGAGSLQNQCWDAAPHDIDHRVNSNVSSVVVCVVVVHDSPPNHDDRPDHPCVCVDDPVRVVVVVVVVVVVVVVVVVVVPPDDDDD

Radius of gyration: 19.48 Å; Cα contacts (8 Å, |Δi|>4): 256; chains: 1; bounding box: 37×44×67 Å

pLDDT: mean 81.49, std 15.57, range [38.19, 98.31]